Protein AF-A0A286UFS0-F1 (afdb_monomer_lite)

Foldseek 3Di:
DDDDDDDDDPPPPDDDPDDDDDDDDDDDDDDDDPDDPVSVVVVVVVPDDDDDVPDDPVVPDDDDPPPDDDVVVVVVVVVLVCQQPDPPDRDDVVVVQVVDPVSVDPCVVVVVCVVVVHDPQDDPDDVVVPDSPPDDPCNDPVNVVVVVVVVVVVVVVVVVVPDDPPPDDDDDDPDDDDDDDDDDDDDDDDDDDDDDDDDDDDDDDD

Radius of gyration: 34.52 Å; chains: 1; bounding box: 67×67×97 Å

pLDDT: mean 72.81, std 22.14, range [32.5, 97.62]

Organism: NCBI:txid2282107

Secondary structure (DSSP, 8-state):
---------SSS-S-------------------PPPHHHHHHHHHHHSPPPPTT-GGGGPPPPPPGGG--HHHHHHHHHHHHHHH-SSS---HHHHHHH-TGGG-HHHHHHHHHHHT--TT--SS-TTT--TT---GGGSHHHHHHHHHHHHHHHHHHHHHS-------PPP-----------------PPPPPPP----------

InterPro domains:
  IPR012479 SAP30-binding protein [PF07818] (60-155)
  IPR012479 SAP30-binding protein [PTHR13464] (50-178)

Sequence (206 aa):
MDGNKDHNRDLQEAFHFNAVSHASSASRSASPHRPEPEELTMIRNTLIPPSIPGEDDWGIPSPVEDDECDPSITEKLVKFSQLKRSEPNPKHFNDSLMSNRAFRNPHLYAQLVEFVDIDERGSNFPTDVWDPFELEQEWFADSIAGQQKKREETRTANQSSAKRSRIDFAPRSEESTRSMKVEHINGDTGTFESLEVMTVHIHGIP

Structure (mmCIF, N/CA/C/O backbone):
data_AF-A0A286UFS0-F1
#
_entry.id   AF-A0A286UFS0-F1
#
loop_
_atom_site.group_PDB
_atom_site.id
_atom_site.type_symbol
_atom_site.label_atom_id
_atom_site.label_alt_id
_atom_site.label_comp_id
_atom_site.label_asym_id
_atom_site.label_entity_id
_atom_site.label_seq_id
_atom_site.pdbx_PDB_ins_code
_atom_site.Cartn_x
_atom_site.Cartn_y
_atom_site.Cartn_z
_atom_site.occupancy
_atom_site.B_iso_or_equiv
_atom_site.auth_seq_id
_atom_site.auth_comp_id
_atom_site.auth_asym_id
_atom_site.auth_atom_id
_atom_site.pdbx_PDB_model_num
ATOM 1 N N . MET A 1 1 ? 39.090 23.194 18.965 1.00 35.72 1 MET A N 1
ATOM 2 C CA . MET A 1 1 ? 38.141 24.165 18.378 1.00 35.72 1 MET A CA 1
ATOM 3 C C . MET A 1 1 ? 38.046 23.888 16.879 1.00 35.72 1 MET A C 1
ATOM 5 O O . MET A 1 1 ? 38.475 24.696 16.069 1.00 35.72 1 MET A O 1
ATOM 9 N N . ASP A 1 2 ? 37.808 22.648 16.461 1.00 36.72 2 ASP A N 1
ATOM 10 C CA . ASP A 1 2 ? 36.583 21.829 16.587 1.00 36.72 2 ASP A CA 1
ATOM 11 C C . ASP A 1 2 ? 35.646 22.098 15.412 1.00 36.72 2 ASP A C 1
ATOM 13 O O . ASP A 1 2 ? 35.247 23.234 15.174 1.00 36.72 2 ASP A O 1
ATOM 17 N N . GLY A 1 3 ? 35.297 21.037 14.685 1.00 37.25 3 GLY A N 1
ATOM 18 C CA . GLY A 1 3 ? 34.315 21.126 13.605 1.00 37.25 3 GLY A CA 1
ATOM 19 C C . GLY A 1 3 ? 34.181 19.894 12.715 1.00 37.25 3 GLY A C 1
ATOM 20 O O . GLY A 1 3 ? 34.018 20.042 11.512 1.00 37.25 3 GLY A O 1
ATOM 21 N N . ASN A 1 4 ? 34.285 18.713 13.322 1.00 36.72 4 ASN A N 1
ATOM 22 C CA . ASN A 1 4 ? 33.914 17.375 12.854 1.00 36.72 4 ASN A CA 1
ATOM 23 C C . ASN A 1 4 ? 32.897 17.339 11.676 1.00 36.72 4 ASN A C 1
ATOM 25 O O . ASN A 1 4 ? 31.690 17.469 11.876 1.00 36.72 4 ASN A O 1
ATOM 29 N N . LYS A 1 5 ? 33.383 17.124 10.450 1.00 48.06 5 LYS A N 1
ATOM 30 C CA . LYS A 1 5 ? 32.640 16.499 9.346 1.00 48.06 5 LYS A CA 1
ATOM 31 C C . LYS A 1 5 ? 33.310 15.157 9.160 1.00 48.06 5 LYS A C 1
ATOM 33 O O . LYS A 1 5 ? 34.505 15.188 8.932 1.00 48.06 5 LYS A O 1
ATOM 38 N N . ASP A 1 6 ? 32.573 14.067 9.335 1.00 52.62 6 ASP A N 1
ATOM 39 C CA . ASP A 1 6 ? 32.807 12.746 8.728 1.00 52.62 6 ASP A CA 1
ATOM 40 C C . ASP A 1 6 ? 32.029 11.714 9.542 1.00 52.62 6 ASP A C 1
ATOM 42 O O . ASP A 1 6 ? 32.586 11.073 10.417 1.00 52.62 6 ASP A O 1
ATOM 46 N N . HIS A 1 7 ? 30.721 11.589 9.303 1.00 49.44 7 HIS A N 1
ATOM 47 C CA . HIS A 1 7 ? 29.910 10.459 9.782 1.00 49.44 7 HIS A CA 1
ATOM 48 C C . HIS A 1 7 ? 28.737 10.231 8.817 1.00 49.44 7 HIS A C 1
ATOM 50 O O . HIS A 1 7 ? 27.578 10.433 9.170 1.00 49.44 7 HIS A O 1
ATOM 56 N N . ASN A 1 8 ? 29.040 9.888 7.559 1.00 43.03 8 ASN A N 1
ATOM 57 C CA . ASN A 1 8 ? 28.118 9.130 6.701 1.00 43.03 8 ASN A CA 1
ATOM 58 C C . ASN A 1 8 ? 28.821 8.607 5.430 1.00 43.03 8 ASN A C 1
ATOM 60 O O . ASN A 1 8 ? 28.563 9.081 4.325 1.00 43.03 8 ASN A O 1
ATOM 64 N N . ARG A 1 9 ? 29.771 7.673 5.573 1.00 48.06 9 ARG A N 1
ATOM 65 C CA . ARG A 1 9 ? 30.353 6.945 4.424 1.00 48.06 9 ARG A CA 1
ATOM 66 C C . ARG A 1 9 ? 30.262 5.422 4.521 1.00 48.06 9 ARG A C 1
ATOM 68 O O . ARG A 1 9 ? 30.656 4.757 3.572 1.00 48.06 9 ARG A O 1
ATOM 75 N N . ASP A 1 10 ? 29.646 4.885 5.572 1.00 44.47 10 ASP A N 1
ATOM 76 C CA . ASP A 1 10 ? 29.773 3.456 5.898 1.00 44.47 10 ASP A CA 1
ATOM 77 C C . ASP A 1 10 ? 28.518 2.610 5.626 1.00 44.47 10 ASP A C 1
ATOM 79 O O . ASP A 1 10 ? 28.399 1.509 6.148 1.00 44.47 10 ASP A O 1
ATOM 83 N N . LEU A 1 11 ? 27.574 3.066 4.791 1.00 44.16 11 LEU A N 1
ATOM 84 C CA . LEU A 1 11 ? 26.379 2.267 4.449 1.00 44.16 11 LEU A CA 1
ATOM 85 C C . LEU A 1 11 ? 26.121 2.094 2.942 1.00 44.16 11 LEU A C 1
ATOM 87 O O . LEU A 1 11 ? 24.993 1.831 2.537 1.00 44.16 11 LEU A O 1
ATOM 91 N N . GLN A 1 12 ? 27.155 2.181 2.097 1.00 40.59 12 GLN A N 1
ATOM 92 C CA . GLN A 1 12 ? 27.042 1.895 0.653 1.00 40.59 12 GLN A CA 1
ATOM 93 C C . GLN A 1 12 ? 27.934 0.742 0.157 1.00 40.59 12 GLN A C 1
ATOM 95 O O . GLN A 1 12 ? 28.219 0.655 -1.033 1.00 40.59 12 GLN A O 1
ATOM 100 N N . GLU A 1 13 ? 28.342 -0.186 1.027 1.00 39.22 13 GLU A N 1
ATOM 101 C CA . GLU A 1 13 ? 29.196 -1.321 0.621 1.00 39.22 13 GLU A CA 1
ATOM 102 C C . GLU A 1 13 ? 28.485 -2.681 0.489 1.00 39.22 13 GLU A C 1
ATOM 104 O O . GLU A 1 13 ? 29.133 -3.691 0.235 1.00 39.22 13 GLU A O 1
ATOM 109 N N . ALA A 1 14 ? 27.151 -2.746 0.574 1.00 38.50 14 ALA A N 1
ATOM 110 C CA . ALA A 1 14 ? 26.449 -4.037 0.639 1.00 38.50 14 ALA A CA 1
ATOM 111 C C . ALA A 1 14 ? 25.842 -4.581 -0.675 1.00 38.50 14 ALA A C 1
ATOM 113 O O . ALA A 1 14 ? 25.260 -5.659 -0.646 1.00 38.50 14 ALA A O 1
ATOM 114 N N . PHE A 1 15 ? 25.971 -3.919 -1.834 1.00 35.81 15 PHE A N 1
ATOM 115 C CA . PHE A 1 15 ? 25.383 -4.434 -3.091 1.00 35.81 15 PHE A CA 1
ATOM 116 C C . PHE A 1 15 ? 26.260 -4.240 -4.339 1.00 35.81 15 PHE A C 1
ATOM 118 O O . PHE A 1 15 ? 25.781 -3.845 -5.401 1.00 35.81 15 PHE A O 1
ATOM 125 N N . HIS A 1 16 ? 27.549 -4.575 -4.246 1.00 36.84 16 HIS A N 1
ATOM 126 C CA . HIS A 1 16 ? 28.376 -4.795 -5.437 1.00 36.84 16 HIS A CA 1
ATOM 127 C C . HIS A 1 16 ? 28.218 -6.242 -5.933 1.00 36.84 16 HIS A C 1
ATOM 129 O O . HIS A 1 16 ? 28.890 -7.161 -5.467 1.00 36.84 16 HIS A O 1
ATOM 135 N N . PHE A 1 17 ? 27.321 -6.449 -6.903 1.00 37.22 17 PHE A N 1
ATOM 136 C CA . PHE A 1 17 ? 27.250 -7.682 -7.692 1.00 37.22 17 PHE A CA 1
ATOM 137 C C . PHE A 1 17 ? 28.469 -7.739 -8.626 1.00 37.22 17 PHE A C 1
ATOM 139 O O . PHE A 1 17 ? 28.451 -7.212 -9.737 1.00 37.22 17 PHE A O 1
ATOM 146 N N . ASN A 1 18 ? 29.564 -8.326 -8.141 1.00 33.31 18 ASN A N 1
ATOM 147 C CA . ASN A 1 18 ? 30.805 -8.459 -8.894 1.00 33.31 18 ASN A CA 1
ATOM 148 C C . ASN A 1 18 ? 30.744 -9.698 -9.803 1.00 33.31 18 ASN A C 1
ATOM 150 O O . ASN A 1 18 ? 31.040 -10.814 -9.376 1.00 33.31 18 ASN A O 1
ATOM 154 N N . ALA A 1 19 ? 30.355 -9.503 -11.062 1.00 42.31 19 ALA A N 1
ATOM 155 C CA . ALA A 1 19 ? 30.576 -10.477 -12.124 1.00 42.31 19 ALA A CA 1
ATOM 156 C C . ALA A 1 19 ? 31.845 -10.087 -12.891 1.00 42.31 19 ALA A C 1
ATOM 158 O O . ALA A 1 19 ? 31.786 -9.346 -13.869 1.00 42.31 19 ALA A O 1
ATOM 159 N N . VAL A 1 20 ? 32.996 -10.596 -12.449 1.00 34.69 20 VAL A N 1
ATOM 160 C CA . VAL A 1 20 ? 34.237 -10.551 -13.228 1.00 34.69 20 VAL A CA 1
ATOM 161 C C . VAL A 1 20 ? 34.812 -11.959 -13.329 1.00 34.69 20 VAL A C 1
ATOM 163 O O . VAL A 1 20 ? 35.282 -12.550 -12.359 1.00 34.69 20 VAL A O 1
ATOM 166 N N . SER A 1 21 ? 34.765 -12.494 -14.545 1.00 44.66 21 SER A N 1
ATOM 167 C CA . SER A 1 21 ? 35.498 -13.675 -14.983 1.00 44.66 21 SER A CA 1
ATOM 168 C C . SER A 1 21 ? 36.973 -13.322 -15.194 1.00 44.66 21 SER A C 1
ATOM 170 O O . SER A 1 21 ? 37.311 -12.671 -16.181 1.00 44.66 21 SER A O 1
ATOM 172 N N . HIS A 1 22 ? 37.859 -13.799 -14.319 1.00 32.50 22 HIS A N 1
ATOM 173 C CA . HIS A 1 22 ? 39.290 -13.870 -14.612 1.00 32.50 22 HIS A CA 1
ATOM 174 C C . HIS A 1 22 ? 39.816 -15.281 -14.354 1.00 32.50 22 HIS A C 1
ATOM 176 O O . HIS A 1 22 ? 39.932 -15.736 -13.220 1.00 32.50 22 HIS A O 1
ATOM 182 N N . ALA A 1 23 ? 40.157 -15.962 -15.447 1.00 41.38 23 ALA A N 1
ATOM 183 C CA . ALA A 1 23 ? 41.032 -17.116 -15.427 1.00 41.38 23 ALA A CA 1
ATOM 184 C C . ALA A 1 23 ? 42.458 -16.652 -15.087 1.00 41.38 23 ALA A C 1
ATOM 186 O O . ALA A 1 23 ? 43.081 -15.927 -15.863 1.00 41.38 23 ALA A O 1
ATOM 187 N N . SER A 1 24 ? 42.982 -17.067 -13.935 1.00 33.91 24 SER A N 1
ATOM 188 C CA . SER A 1 24 ? 44.419 -17.271 -13.730 1.00 33.91 24 SER A CA 1
ATOM 189 C C . SER A 1 24 ? 44.667 -18.103 -12.482 1.00 33.91 24 SER A C 1
ATOM 191 O O . SER A 1 24 ? 44.236 -17.774 -11.379 1.00 33.91 24 SER A O 1
ATOM 193 N N . SER A 1 25 ? 45.365 -19.208 -12.707 1.00 45.75 25 SER A N 1
ATOM 194 C CA . SER A 1 25 ? 45.793 -20.199 -11.736 1.00 45.75 25 SER A CA 1
ATOM 195 C C . SER A 1 25 ? 46.665 -19.588 -10.639 1.00 45.75 25 SER A C 1
ATOM 197 O O . SER A 1 25 ? 47.763 -19.110 -10.909 1.00 45.75 25 SER A O 1
ATOM 199 N N . ALA A 1 26 ? 46.215 -19.686 -9.390 1.00 37.75 26 ALA A N 1
ATOM 200 C CA . ALA A 1 26 ? 47.080 -19.661 -8.216 1.00 37.75 26 ALA A CA 1
ATOM 201 C C . ALA A 1 26 ? 46.387 -20.406 -7.069 1.00 37.75 26 ALA A C 1
ATOM 203 O O . ALA A 1 26 ? 45.281 -20.066 -6.651 1.00 37.75 26 ALA A O 1
ATOM 204 N N . SER A 1 27 ? 47.044 -21.454 -6.583 1.00 47.47 27 SER A N 1
ATOM 205 C CA . SER A 1 27 ? 46.596 -22.320 -5.497 1.00 47.47 27 SER A CA 1
ATOM 206 C C . SER A 1 27 ? 46.388 -21.541 -4.195 1.00 47.47 27 SER A C 1
ATOM 208 O O . SER A 1 27 ? 47.355 -21.098 -3.571 1.00 47.47 27 SER A O 1
ATOM 210 N N . ARG A 1 28 ? 45.136 -21.434 -3.746 1.00 41.03 28 ARG A N 1
ATOM 211 C CA . ARG A 1 28 ? 44.767 -21.095 -2.366 1.00 41.03 28 ARG A CA 1
ATOM 212 C C . ARG A 1 28 ? 43.630 -22.012 -1.926 1.00 41.03 28 ARG A C 1
ATOM 214 O O . ARG A 1 28 ? 42.581 -22.067 -2.556 1.00 41.03 28 ARG A O 1
ATOM 221 N N . SER A 1 29 ? 43.888 -22.771 -0.871 1.00 49.84 29 SER A N 1
ATOM 222 C CA . SER A 1 29 ? 42.985 -23.735 -0.254 1.00 49.84 29 SER A CA 1
ATOM 223 C C . SER A 1 29 ? 41.768 -23.068 0.405 1.00 49.84 29 SER A C 1
ATOM 225 O O . SER A 1 29 ? 41.940 -22.177 1.232 1.00 49.84 29 SER A O 1
ATOM 227 N N . ALA A 1 30 ? 40.590 -23.603 0.061 1.00 60.88 30 ALA A N 1
ATOM 228 C CA . ALA A 1 30 ? 39.303 -23.626 0.772 1.00 60.88 30 ALA A CA 1
ATOM 229 C C . ALA A 1 30 ? 38.581 -22.295 1.095 1.00 60.88 30 ALA A C 1
ATOM 231 O O . ALA A 1 30 ? 38.809 -21.677 2.131 1.00 60.88 30 ALA A O 1
ATOM 232 N N . SER A 1 31 ? 37.602 -21.944 0.246 1.00 53.12 31 SER A N 1
ATOM 233 C CA . SER A 1 31 ? 36.360 -21.223 0.597 1.00 53.12 31 SER A CA 1
ATOM 234 C C . SER A 1 31 ? 35.286 -21.469 -0.486 1.00 53.12 31 SER A C 1
ATOM 236 O O . SER A 1 31 ? 35.643 -21.839 -1.605 1.00 53.12 31 SER A O 1
ATOM 238 N N . PRO A 1 32 ? 34.002 -21.223 -0.179 1.00 53.38 32 PRO A N 1
ATOM 239 C CA . PRO A 1 32 ? 32.957 -22.212 0.082 1.00 53.38 32 PRO A CA 1
ATOM 240 C C . PRO A 1 32 ? 32.480 -22.935 -1.192 1.00 53.38 32 PRO A C 1
ATOM 242 O O . PRO A 1 32 ? 32.483 -22.369 -2.281 1.00 53.38 32 PRO A O 1
ATOM 245 N N . HIS A 1 33 ? 32.059 -24.193 -1.046 1.00 63.16 33 HIS A N 1
ATOM 246 C CA . HIS A 1 33 ? 31.567 -25.053 -2.126 1.00 63.16 33 HIS A CA 1
ATOM 247 C C . HIS A 1 33 ? 30.513 -24.316 -2.966 1.00 63.16 33 HIS A C 1
ATOM 249 O O . HIS A 1 33 ? 29.383 -24.107 -2.527 1.00 63.16 33 HIS A O 1
ATOM 255 N N . ARG A 1 34 ? 30.888 -23.883 -4.174 1.00 75.31 34 ARG A N 1
ATOM 256 C CA . ARG A 1 34 ? 29.898 -23.525 -5.186 1.00 75.31 34 ARG A CA 1
ATOM 257 C C . ARG A 1 34 ? 29.156 -24.827 -5.487 1.00 75.31 34 ARG A C 1
ATOM 259 O O . ARG A 1 34 ? 29.846 -25.792 -5.815 1.00 75.31 34 ARG A O 1
ATOM 266 N N . PRO A 1 35 ? 27.829 -24.884 -5.317 1.00 75.00 35 PRO A N 1
ATOM 267 C CA . PRO A 1 35 ? 27.099 -26.113 -5.561 1.00 75.00 35 PRO A CA 1
ATOM 268 C C . PRO A 1 35 ? 27.279 -26.507 -7.022 1.00 75.00 35 PRO A C 1
ATOM 270 O O . PRO A 1 35 ? 27.183 -25.660 -7.923 1.00 75.00 35 PRO A O 1
ATOM 273 N N . GLU A 1 36 ? 27.595 -27.778 -7.238 1.00 86.25 36 GLU A N 1
ATOM 274 C CA . GLU A 1 36 ? 27.757 -28.319 -8.581 1.00 86.25 36 GLU A CA 1
ATOM 275 C C . GLU A 1 36 ? 26.419 -28.225 -9.339 1.00 86.25 36 GLU A C 1
ATOM 277 O O . GLU A 1 36 ? 25.351 -28.177 -8.719 1.00 86.25 36 GLU A O 1
ATOM 282 N N . PRO A 1 37 ? 26.421 -28.182 -10.683 1.00 87.75 37 PRO A N 1
ATOM 283 C CA . PRO A 1 37 ? 25.189 -28.074 -11.464 1.00 87.75 37 PRO A CA 1
ATOM 284 C C . PRO A 1 37 ? 24.137 -29.130 -11.092 1.00 87.75 37 PRO A C 1
ATOM 286 O O . PRO A 1 37 ? 22.949 -28.818 -11.049 1.00 87.75 37 PRO A O 1
ATOM 289 N N . GLU A 1 38 ? 24.574 -30.347 -10.761 1.00 89.62 38 GLU A N 1
ATOM 290 C CA . GLU A 1 38 ? 23.709 -31.44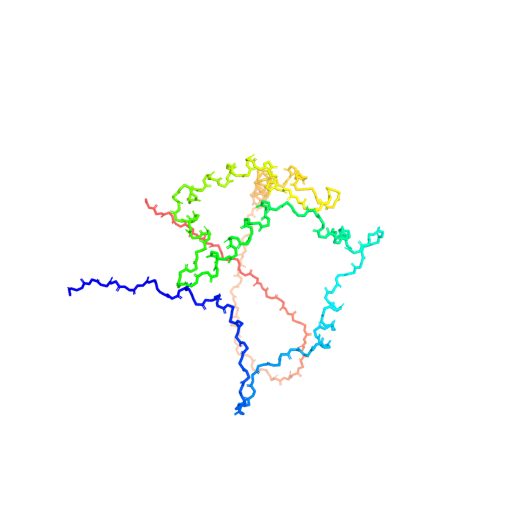1 -10.309 1.00 89.62 38 GLU A CA 1
ATOM 291 C C . GLU A 1 38 ? 23.065 -31.145 -8.946 1.00 89.62 38 GLU A C 1
ATOM 293 O O . GLU A 1 38 ? 21.852 -31.301 -8.786 1.00 89.62 38 GLU A O 1
ATOM 298 N N . GLU A 1 39 ? 23.830 -30.621 -7.986 1.00 91.12 39 GLU A N 1
ATOM 299 C CA . GLU A 1 39 ? 23.307 -30.198 -6.682 1.00 91.12 39 GLU A CA 1
ATOM 300 C C . GLU A 1 39 ? 22.304 -29.056 -6.838 1.00 91.12 39 GLU A C 1
ATOM 302 O O . GLU A 1 39 ? 21.248 -29.069 -6.213 1.00 91.12 39 GLU A O 1
ATOM 307 N N . LEU A 1 40 ? 22.574 -28.098 -7.730 1.00 90.19 40 LEU A N 1
ATOM 308 C CA . LEU A 1 40 ? 21.632 -27.025 -8.048 1.00 90.19 40 LEU A CA 1
ATOM 309 C C . LEU A 1 40 ? 20.333 -27.558 -8.657 1.00 90.19 40 LEU A C 1
ATOM 311 O O . LEU A 1 40 ? 19.259 -27.059 -8.320 1.00 90.19 40 LEU A O 1
ATOM 315 N N . THR A 1 41 ? 20.405 -28.559 -9.540 1.00 90.44 41 THR A N 1
ATOM 316 C CA . THR A 1 41 ? 19.197 -29.197 -10.085 1.00 90.44 41 THR A CA 1
ATOM 317 C C . THR A 1 41 ? 18.432 -29.966 -9.019 1.00 90.44 41 THR A C 1
ATOM 319 O O . THR A 1 41 ? 17.211 -29.854 -8.959 1.00 90.44 41 THR A O 1
ATOM 322 N N . MET A 1 42 ? 19.131 -30.673 -8.129 1.00 91.19 42 MET A N 1
ATOM 323 C CA . MET A 1 42 ? 18.511 -31.385 -7.018 1.00 91.19 42 MET A CA 1
ATOM 324 C C . MET A 1 42 ? 17.818 -30.411 -6.061 1.00 91.19 42 MET A C 1
ATOM 326 O O . MET A 1 42 ? 16.644 -30.598 -5.761 1.00 91.19 42 MET A O 1
ATOM 330 N N . ILE A 1 43 ? 18.499 -29.332 -5.663 1.00 92.62 43 ILE A N 1
ATOM 331 C CA . ILE A 1 43 ? 17.942 -28.275 -4.810 1.00 92.62 43 ILE A CA 1
ATOM 332 C C . ILE A 1 43 ? 16.698 -27.670 -5.461 1.00 92.62 43 ILE A C 1
ATOM 334 O O . ILE A 1 43 ? 15.656 -27.579 -4.814 1.00 92.62 43 ILE A O 1
ATOM 338 N N . ARG A 1 44 ? 16.767 -27.305 -6.748 1.00 89.88 44 ARG A N 1
ATOM 339 C CA . ARG A 1 44 ? 15.604 -26.783 -7.479 1.00 89.88 44 ARG A CA 1
ATOM 340 C C . ARG A 1 44 ? 14.449 -27.774 -7.439 1.00 89.88 44 ARG A C 1
ATOM 342 O O . ARG A 1 44 ? 13.377 -27.400 -6.994 1.00 89.88 44 ARG A O 1
ATOM 349 N N . ASN A 1 45 ? 14.688 -29.035 -7.786 1.00 89.25 45 ASN A N 1
ATOM 350 C CA . ASN A 1 45 ? 13.646 -30.060 -7.800 1.00 89.25 45 ASN A CA 1
ATOM 351 C C . ASN A 1 45 ? 13.011 -30.291 -6.420 1.00 89.25 45 ASN A C 1
ATOM 353 O O . ASN A 1 45 ? 11.814 -30.539 -6.343 1.00 89.25 45 ASN A O 1
ATOM 357 N N . THR A 1 46 ? 13.781 -30.184 -5.331 1.00 90.94 46 THR A N 1
ATOM 358 C CA . THR A 1 46 ? 13.251 -30.332 -3.963 1.00 90.94 46 THR A CA 1
ATOM 359 C C . THR A 1 46 ? 12.454 -29.130 -3.465 1.00 90.94 46 THR A C 1
ATOM 361 O O . THR A 1 46 ? 11.615 -29.288 -2.585 1.00 90.94 46 THR A O 1
ATOM 364 N N . LEU A 1 47 ? 12.738 -27.934 -3.986 1.00 92.50 47 LEU A N 1
ATOM 365 C CA . LEU A 1 47 ? 12.093 -26.686 -3.566 1.00 92.50 47 LEU A CA 1
ATOM 366 C C . LEU A 1 47 ? 10.899 -26.308 -4.449 1.00 92.50 47 LEU A C 1
ATOM 368 O O . LEU A 1 47 ? 10.208 -25.337 -4.142 1.00 92.50 47 LEU A O 1
ATOM 372 N N . ILE A 1 48 ? 10.661 -27.044 -5.538 1.00 88.88 48 ILE A N 1
ATOM 373 C CA . ILE A 1 48 ? 9.484 -26.851 -6.379 1.00 88.88 48 ILE A CA 1
ATOM 374 C C . ILE A 1 48 ? 8.234 -27.205 -5.553 1.00 88.88 48 ILE A C 1
ATOM 376 O O . ILE A 1 48 ? 8.154 -28.314 -5.013 1.00 88.88 48 ILE A O 1
ATOM 380 N N . PRO A 1 49 ? 7.262 -26.284 -5.423 1.00 87.06 49 PRO A N 1
ATOM 381 C CA . PRO A 1 49 ? 6.006 -26.579 -4.745 1.00 87.06 49 PRO A CA 1
ATOM 382 C C . PRO A 1 49 ? 5.254 -27.712 -5.467 1.00 87.06 49 PRO A C 1
ATOM 384 O O . PRO A 1 49 ? 5.442 -27.905 -6.667 1.00 87.06 49 PRO A O 1
ATOM 387 N N . PRO A 1 50 ? 4.385 -28.475 -4.783 1.00 85.44 50 PRO A N 1
ATOM 388 C CA . PRO A 1 50 ? 3.544 -29.462 -5.456 1.00 85.44 50 PRO A CA 1
ATOM 389 C C . PRO A 1 50 ? 2.695 -28.793 -6.547 1.00 85.44 50 PRO A C 1
ATOM 391 O O . PRO A 1 50 ? 2.339 -27.617 -6.436 1.00 85.44 50 PRO A O 1
ATOM 394 N N . SER A 1 51 ? 2.378 -29.532 -7.610 1.00 85.69 51 SER A N 1
ATOM 395 C CA . SER A 1 51 ? 1.489 -29.037 -8.661 1.00 85.69 51 SER A CA 1
ATOM 396 C C . SER A 1 51 ? 0.065 -28.856 -8.128 1.00 85.69 51 SER A C 1
ATOM 398 O O . SER A 1 51 ? -0.383 -29.582 -7.234 1.00 85.69 51 SER A O 1
ATOM 400 N N . ILE A 1 52 ? -0.652 -27.880 -8.678 1.00 84.38 52 ILE A N 1
ATOM 401 C CA . ILE A 1 52 ? -2.032 -27.576 -8.298 1.00 84.38 52 ILE A CA 1
ATOM 402 C C . ILE A 1 52 ? -2.966 -28.471 -9.136 1.00 84.38 52 ILE A C 1
ATOM 404 O O . ILE A 1 52 ? -2.822 -28.521 -10.359 1.00 84.38 52 ILE A O 1
ATOM 408 N N . PRO A 1 53 ? -3.905 -29.230 -8.534 1.00 87.56 53 PRO A N 1
ATOM 409 C CA . PRO A 1 53 ? -4.812 -30.085 -9.296 1.00 87.56 53 PRO A CA 1
ATOM 410 C C . PRO A 1 53 ? -5.643 -29.285 -10.306 1.00 87.56 53 PRO A C 1
ATOM 412 O O . PRO A 1 53 ? -6.417 -28.417 -9.919 1.00 87.56 53 PRO A O 1
ATOM 415 N N . GLY A 1 54 ? -5.524 -29.621 -11.592 1.00 85.69 54 GLY A N 1
ATOM 416 C CA . GLY A 1 54 ? -6.272 -28.965 -12.669 1.00 85.69 54 GLY A CA 1
ATOM 417 C C . GLY A 1 54 ? -5.617 -27.707 -13.249 1.00 85.69 54 GLY A C 1
ATOM 418 O O . GLY A 1 54 ? -6.171 -27.153 -14.194 1.00 85.69 54 GLY A O 1
ATOM 419 N N . GLU A 1 55 ? -4.451 -27.293 -12.744 1.00 84.19 55 GLU A N 1
ATOM 420 C CA . GLU A 1 55 ? -3.668 -26.176 -13.283 1.00 84.19 55 GLU A CA 1
ATOM 421 C C . GLU A 1 55 ? -2.279 -26.654 -13.724 1.00 84.19 55 GLU A C 1
ATOM 423 O O . GLU A 1 55 ? -1.491 -27.174 -12.927 1.00 84.19 55 GLU A O 1
ATOM 428 N N . ASP A 1 56 ? -1.969 -26.458 -15.005 1.00 84.00 56 ASP A N 1
ATOM 429 C CA . ASP A 1 56 ? -0.625 -26.674 -15.539 1.00 84.00 56 ASP A CA 1
ATOM 430 C C . ASP A 1 56 ? 0.301 -25.523 -15.102 1.00 84.00 56 ASP A C 1
ATOM 432 O O . ASP A 1 56 ? -0.126 -24.371 -15.039 1.00 84.00 56 ASP A O 1
ATOM 436 N N . ASP A 1 57 ? 1.563 -25.834 -14.779 1.00 84.12 57 ASP A N 1
ATOM 437 C CA . ASP A 1 57 ? 2.616 -24.862 -14.413 1.00 84.12 57 ASP A CA 1
ATOM 438 C C . ASP A 1 57 ? 2.190 -23.808 -13.365 1.00 84.12 57 ASP A C 1
ATOM 440 O O . ASP A 1 57 ? 2.488 -22.624 -13.488 1.00 84.12 57 ASP A O 1
ATOM 444 N N . TRP A 1 58 ? 1.449 -24.221 -12.329 1.00 88.19 58 TRP A N 1
ATOM 445 C CA . TRP A 1 58 ? 0.913 -23.325 -11.283 1.00 88.19 58 TRP A CA 1
ATOM 446 C C . TRP A 1 58 ? 0.058 -22.168 -11.828 1.00 88.19 58 TRP A C 1
ATOM 448 O O . TRP A 1 58 ? 0.036 -21.081 -11.248 1.00 88.19 58 TRP A O 1
ATOM 458 N N . GLY A 1 59 ? -0.601 -22.378 -12.973 1.00 82.69 59 GLY A N 1
ATOM 459 C CA . GLY A 1 59 ? -1.395 -21.351 -13.644 1.00 82.69 59 GLY A CA 1
ATOM 460 C C . GLY A 1 59 ? -0.549 -20.231 -14.258 1.00 82.69 59 GLY A C 1
ATOM 461 O O . GLY A 1 59 ? -1.100 -19.210 -14.678 1.00 82.69 59 GLY A O 1
ATOM 462 N N . ILE A 1 60 ? 0.778 -20.393 -14.319 1.00 86.06 60 ILE A N 1
ATOM 463 C CA . ILE A 1 60 ? 1.668 -19.454 -14.994 1.00 86.06 60 ILE A CA 1
ATOM 464 C C . ILE A 1 60 ? 1.432 -19.614 -16.502 1.00 86.06 60 ILE A C 1
ATOM 466 O O . ILE A 1 60 ? 1.589 -20.710 -17.045 1.00 86.06 60 ILE A O 1
ATOM 470 N N . PRO A 1 61 ? 1.027 -18.546 -17.210 1.00 83.06 61 PRO A N 1
ATOM 471 C CA . PRO A 1 61 ? 0.835 -18.627 -18.647 1.00 83.06 61 PRO A CA 1
ATOM 472 C C . PRO A 1 61 ? 2.161 -18.974 -19.324 1.00 83.06 61 PRO A C 1
ATOM 474 O O . PRO A 1 61 ? 3.219 -18.467 -18.938 1.00 83.06 61 PRO A O 1
ATOM 477 N N . SER A 1 62 ? 2.099 -19.820 -20.355 1.00 81.75 62 SER A N 1
ATOM 478 C CA . SER A 1 62 ? 3.278 -20.138 -21.158 1.00 81.75 62 SER A CA 1
ATOM 479 C C . SER A 1 62 ? 3.932 -18.850 -21.672 1.00 81.75 62 SER A C 1
ATOM 481 O O . SER A 1 62 ? 3.214 -17.883 -21.954 1.00 81.75 62 SER A O 1
ATOM 483 N N . PRO A 1 63 ? 5.273 -18.815 -21.793 1.00 81.75 63 PRO A N 1
ATOM 484 C CA . PRO A 1 63 ? 5.971 -17.655 -22.322 1.00 81.75 63 PRO A CA 1
ATOM 485 C C . PRO A 1 63 ? 5.330 -17.212 -23.635 1.00 81.75 63 PRO A C 1
ATOM 487 O O . PRO A 1 63 ? 5.140 -18.019 -24.542 1.00 81.75 63 PRO A O 1
ATOM 490 N N . VAL A 1 64 ? 4.952 -15.940 -23.704 1.00 76.25 64 VAL A N 1
ATOM 491 C CA . VAL A 1 64 ? 4.469 -15.346 -24.948 1.00 76.25 64 VAL A CA 1
ATOM 492 C C . VAL A 1 64 ? 5.661 -15.291 -25.900 1.00 76.25 64 VAL A C 1
ATOM 494 O O . VAL A 1 64 ? 6.739 -14.861 -25.488 1.00 76.25 64 VAL A O 1
ATOM 497 N N . GLU A 1 65 ? 5.483 -15.752 -27.139 1.00 76.19 65 GLU A N 1
ATOM 498 C CA . GLU A 1 65 ? 6.511 -15.649 -28.181 1.00 76.19 65 GLU A CA 1
ATOM 499 C C . GLU A 1 65 ? 6.977 -14.183 -28.307 1.00 76.19 65 GLU A C 1
ATOM 501 O O . GLU A 1 65 ? 6.167 -13.259 -28.198 1.00 76.19 65 GLU A O 1
ATOM 506 N N . ASP A 1 66 ? 8.277 -13.958 -28.532 1.00 65.25 66 ASP A N 1
ATOM 507 C CA . ASP A 1 66 ? 8.941 -12.636 -28.504 1.00 65.25 66 ASP A CA 1
ATOM 508 C C . ASP A 1 66 ? 8.423 -11.617 -29.556 1.00 65.25 66 ASP A C 1
ATOM 510 O O . ASP A 1 66 ? 8.924 -10.493 -29.647 1.00 65.25 66 ASP A O 1
ATOM 514 N N . ASP A 1 67 ? 7.422 -11.984 -30.357 1.00 62.31 67 ASP A N 1
ATOM 515 C CA . ASP A 1 67 ? 7.031 -11.304 -31.593 1.00 62.31 67 ASP A CA 1
ATOM 516 C C . ASP A 1 67 ? 6.278 -9.966 -31.402 1.00 62.31 67 ASP A C 1
ATOM 518 O O . ASP A 1 67 ? 6.125 -9.221 -32.370 1.00 62.31 67 ASP A O 1
ATOM 522 N N . GLU A 1 68 ? 5.856 -9.587 -30.187 1.00 66.38 68 GLU A N 1
ATOM 523 C CA . GLU A 1 68 ? 5.059 -8.359 -29.959 1.00 66.38 68 GLU A CA 1
ATOM 524 C C . GLU A 1 68 ? 5.423 -7.568 -28.684 1.00 66.38 68 GLU A C 1
ATOM 526 O O . GLU A 1 68 ? 4.566 -6.994 -28.009 1.00 66.38 68 GLU A O 1
ATOM 531 N N . CYS A 1 69 ? 6.707 -7.465 -28.326 1.00 75.12 69 CYS A N 1
ATOM 532 C CA . CYS A 1 69 ? 7.094 -6.449 -27.339 1.00 75.12 69 CYS A CA 1
ATOM 533 C C . CYS A 1 69 ? 7.037 -5.049 -27.982 1.00 75.12 69 CYS A C 1
ATOM 535 O O . CYS A 1 69 ? 7.721 -4.799 -28.974 1.00 75.12 69 CYS A O 1
ATOM 537 N N . ASP A 1 70 ? 6.244 -4.123 -27.422 1.00 87.69 70 ASP A N 1
ATOM 538 C CA . ASP A 1 70 ? 6.183 -2.733 -27.899 1.00 87.69 70 ASP A CA 1
ATOM 539 C C . ASP A 1 70 ? 7.602 -2.129 -27.937 1.00 87.69 70 ASP A C 1
ATOM 541 O O . ASP A 1 70 ? 8.233 -1.982 -26.877 1.00 87.69 70 ASP A O 1
ATOM 545 N N . PRO A 1 71 ? 8.106 -1.721 -29.121 1.00 89.69 71 PRO A N 1
ATOM 546 C CA . PRO A 1 71 ? 9.466 -1.213 -29.264 1.00 89.69 71 PRO A CA 1
ATOM 547 C C . PRO A 1 71 ? 9.728 0.003 -28.368 1.00 89.69 71 PRO A C 1
ATOM 549 O O . PRO A 1 71 ? 10.844 0.178 -27.876 1.00 89.69 71 PRO A O 1
ATOM 552 N N . SER A 1 72 ? 8.702 0.812 -28.066 1.00 92.06 72 SER A N 1
ATOM 553 C CA . SER A 1 72 ? 8.830 1.948 -27.149 1.00 92.06 72 SER A CA 1
ATOM 554 C C . SER A 1 72 ? 9.192 1.511 -25.728 1.00 92.06 72 SER A C 1
ATOM 556 O O . SER A 1 72 ? 9.953 2.193 -25.033 1.00 92.06 72 SER A O 1
ATOM 558 N N . ILE A 1 73 ? 8.640 0.390 -25.263 1.00 91.19 73 ILE A N 1
ATOM 559 C CA . ILE A 1 73 ? 8.917 -0.154 -23.932 1.00 91.19 73 ILE A CA 1
ATOM 560 C C . ILE A 1 73 ? 10.307 -0.785 -23.904 1.00 91.19 73 ILE A C 1
ATOM 562 O O . ILE A 1 73 ? 11.072 -0.515 -22.974 1.00 91.19 73 ILE A O 1
ATOM 566 N N . THR A 1 74 ? 10.677 -1.538 -24.941 1.00 90.88 74 THR A N 1
ATOM 567 C CA . THR A 1 74 ? 12.015 -2.129 -25.065 1.00 90.88 74 THR A CA 1
ATOM 568 C C . THR A 1 74 ? 13.103 -1.055 -25.044 1.00 90.88 74 THR A C 1
ATOM 570 O O . THR A 1 74 ? 14.050 -1.149 -24.262 1.00 90.88 74 THR A O 1
ATOM 573 N N . GLU A 1 75 ? 12.948 0.020 -25.823 1.00 93.88 75 GLU A N 1
ATOM 574 C CA . GLU A 1 75 ? 13.887 1.149 -25.836 1.00 93.88 75 GLU A CA 1
ATOM 575 C C . GLU A 1 75 ? 14.017 1.815 -24.462 1.00 93.88 75 GLU A C 1
ATOM 577 O O . GLU A 1 75 ? 15.129 2.119 -24.011 1.00 93.88 75 GLU A O 1
ATOM 582 N N . LYS A 1 76 ? 12.892 2.017 -23.759 1.00 93.19 76 LYS A N 1
ATOM 583 C CA . LYS A 1 76 ? 12.901 2.545 -22.389 1.00 93.19 76 LYS A CA 1
ATOM 584 C C . LYS A 1 76 ? 13.703 1.622 -21.479 1.00 93.19 76 LYS A C 1
ATOM 586 O O . LYS A 1 76 ? 14.610 2.105 -20.806 1.00 93.19 76 LYS A O 1
ATOM 591 N N . LEU A 1 77 ? 13.426 0.320 -21.477 1.00 92.81 77 LEU A N 1
ATOM 592 C CA . LEU A 1 77 ? 14.134 -0.650 -20.636 1.00 92.81 77 LEU A CA 1
ATOM 593 C C . LEU A 1 77 ? 15.637 -0.676 -20.922 1.00 92.81 77 LEU A C 1
ATOM 595 O O . LEU A 1 77 ? 16.438 -0.629 -19.985 1.00 92.81 77 LEU A O 1
ATOM 599 N N . VAL A 1 78 ? 16.031 -0.665 -22.197 1.00 92.94 78 VAL A N 1
ATOM 600 C CA . VAL A 1 78 ? 17.441 -0.591 -22.599 1.00 92.94 78 VAL A CA 1
ATOM 601 C C . VAL A 1 78 ? 18.086 0.670 -22.028 1.00 92.94 78 VAL A C 1
ATOM 603 O O . VAL A 1 78 ? 19.115 0.575 -21.353 1.00 92.94 78 VAL A O 1
ATOM 606 N N . LYS A 1 79 ? 17.449 1.833 -22.198 1.00 91.75 79 LYS A N 1
ATOM 607 C CA . LYS A 1 79 ? 17.926 3.115 -21.663 1.00 91.75 79 LYS A CA 1
ATOM 608 C C . LYS A 1 79 ? 18.039 3.105 -20.136 1.00 91.75 79 LYS A C 1
ATOM 610 O O . LYS A 1 79 ? 19.051 3.551 -19.594 1.00 91.75 79 LYS A O 1
ATOM 615 N N . PHE A 1 80 ? 17.028 2.593 -19.433 1.00 90.56 80 PHE A N 1
ATOM 616 C CA . PHE A 1 80 ? 17.047 2.444 -17.975 1.00 90.56 80 PHE A CA 1
ATOM 617 C C . PHE A 1 80 ? 18.195 1.531 -17.524 1.00 90.56 80 PHE A C 1
ATOM 619 O O . PHE A 1 80 ? 18.895 1.859 -16.564 1.00 90.56 80 PHE A O 1
ATOM 626 N N . SER A 1 81 ? 18.441 0.424 -18.232 1.00 91.19 81 SER A N 1
ATOM 627 C CA . SER A 1 81 ? 19.529 -0.500 -17.897 1.00 91.19 81 SER A CA 1
ATOM 628 C C . SER A 1 81 ? 20.912 0.132 -18.090 1.00 91.19 81 SER A C 1
ATOM 630 O O . SER A 1 81 ? 21.777 -0.022 -17.226 1.00 91.19 81 SER A O 1
ATOM 632 N N . GLN A 1 82 ? 21.103 0.897 -19.171 1.00 91.75 82 GLN A N 1
ATOM 633 C CA . GLN A 1 82 ? 22.342 1.623 -19.449 1.00 91.75 82 GLN A CA 1
ATOM 634 C C . GLN A 1 82 ? 22.624 2.657 -18.361 1.00 91.75 82 GLN A C 1
ATOM 636 O O . GLN A 1 82 ? 23.728 2.708 -17.832 1.00 91.75 82 GLN A O 1
ATOM 641 N N . LEU A 1 83 ? 21.611 3.435 -17.976 1.00 90.12 83 LEU A N 1
ATOM 642 C CA . LEU A 1 83 ? 21.734 4.470 -16.952 1.00 90.12 83 LEU A CA 1
ATOM 643 C C . LEU A 1 83 ? 22.022 3.899 -15.550 1.00 90.12 83 LEU A C 1
ATOM 645 O O . LEU A 1 83 ? 22.714 4.526 -14.750 1.00 90.12 83 LEU A O 1
ATOM 649 N N . LYS A 1 84 ? 21.524 2.692 -15.256 1.00 89.56 84 LYS A N 1
ATOM 650 C CA . LYS A 1 84 ? 21.822 1.988 -14.001 1.00 89.56 84 LYS A CA 1
ATOM 651 C C . LYS A 1 84 ? 23.259 1.455 -13.952 1.00 89.56 84 LYS A C 1
ATOM 653 O O . LYS A 1 84 ? 23.817 1.337 -12.869 1.00 89.56 84 LYS A O 1
ATOM 658 N N . ARG A 1 85 ? 23.842 1.110 -15.105 1.00 90.12 85 ARG A N 1
ATOM 659 C CA . ARG A 1 85 ? 25.186 0.511 -15.233 1.00 90.12 85 ARG A CA 1
ATOM 660 C C . ARG A 1 85 ? 26.258 1.504 -15.695 1.00 90.12 85 ARG A C 1
ATOM 662 O O . ARG A 1 85 ? 27.393 1.099 -15.924 1.00 90.12 85 ARG A O 1
ATOM 669 N N . SER A 1 86 ? 25.910 2.776 -15.887 1.00 87.31 86 SER A N 1
ATOM 670 C CA . SER A 1 86 ? 26.848 3.781 -16.379 1.00 87.31 86 SER A CA 1
ATOM 671 C C . SER A 1 86 ? 27.852 4.164 -15.294 1.00 87.31 86 SER A C 1
ATOM 673 O O . SER A 1 86 ? 27.517 4.869 -14.345 1.00 87.31 86 SER A O 1
ATOM 675 N N . GLU A 1 87 ? 29.094 3.734 -15.459 1.00 85.56 87 GLU A N 1
ATOM 676 C CA . GLU A 1 87 ? 30.244 4.213 -14.689 1.00 85.56 87 GLU A CA 1
ATOM 677 C C . GLU A 1 87 ? 30.655 5.625 -15.160 1.00 85.56 87 GLU A C 1
ATOM 679 O O . GLU A 1 87 ? 30.523 5.924 -16.353 1.00 85.56 87 GLU A O 1
ATOM 684 N N . PRO A 1 88 ? 31.152 6.523 -14.280 1.00 83.12 88 PRO A N 1
ATOM 685 C CA . PRO A 1 88 ? 31.517 6.324 -12.867 1.00 83.12 88 PRO A CA 1
ATOM 686 C C . PRO A 1 88 ? 30.399 6.645 -11.856 1.00 83.12 88 PRO A C 1
ATOM 688 O O . PRO A 1 88 ? 30.633 6.630 -10.651 1.00 83.12 88 PRO A O 1
ATOM 691 N N . ASN A 1 89 ? 29.208 7.036 -12.320 1.00 81.88 89 ASN A N 1
ATOM 692 C CA . ASN A 1 89 ? 28.104 7.443 -11.450 1.00 81.88 89 ASN A CA 1
ATOM 693 C C . ASN A 1 89 ? 26.814 6.717 -11.864 1.00 81.88 89 ASN A C 1
ATOM 695 O O . ASN A 1 89 ? 26.050 7.250 -12.680 1.00 81.88 89 ASN A O 1
ATOM 699 N N . PRO A 1 90 ? 26.581 5.499 -11.347 1.00 86.75 90 PRO A N 1
ATOM 700 C CA . PRO A 1 90 ? 25.376 4.741 -11.645 1.00 86.75 90 PRO A CA 1
ATOM 701 C C . PRO A 1 90 ? 24.164 5.484 -11.086 1.00 86.75 90 PRO A C 1
ATOM 703 O O . PRO A 1 90 ? 24.050 5.723 -9.884 1.00 86.75 90 PRO A O 1
ATOM 706 N N . LYS A 1 91 ? 23.227 5.870 -11.955 1.00 86.38 91 LYS A N 1
ATOM 707 C CA . LYS A 1 91 ? 22.061 6.639 -11.520 1.00 86.38 91 LYS A CA 1
ATOM 708 C C . LYS A 1 91 ? 20.947 5.695 -11.083 1.00 86.38 91 LYS A C 1
ATOM 710 O O . LYS A 1 91 ? 20.282 5.069 -11.910 1.00 86.38 91 LYS A O 1
ATOM 715 N N . HIS A 1 92 ? 20.706 5.639 -9.776 1.00 87.62 92 HIS A N 1
ATOM 716 C CA . HIS A 1 92 ? 19.585 4.902 -9.208 1.00 87.62 92 HIS A CA 1
ATOM 717 C C . HIS A 1 92 ? 18.339 5.797 -9.131 1.00 87.62 92 HIS A C 1
ATOM 719 O O . HIS A 1 92 ? 18.345 6.863 -8.515 1.00 87.62 92 HIS A O 1
ATOM 725 N N . PHE A 1 93 ? 17.237 5.386 -9.763 1.00 87.69 93 PHE A N 1
ATOM 726 C CA . PHE A 1 93 ? 16.007 6.189 -9.774 1.00 87.69 93 PHE A CA 1
ATOM 727 C C . PHE A 1 93 ? 15.417 6.376 -8.378 1.00 87.69 93 PHE A C 1
ATOM 729 O O . PHE A 1 93 ? 14.915 7.461 -8.088 1.00 87.69 93 PHE A O 1
ATOM 736 N N . ASN A 1 94 ? 15.552 5.377 -7.498 1.00 89.31 94 ASN A N 1
ATOM 737 C CA . ASN A 1 94 ? 15.083 5.509 -6.120 1.00 89.31 94 ASN A CA 1
ATOM 738 C C . ASN A 1 94 ? 15.818 6.637 -5.382 1.00 89.31 94 ASN A C 1
ATOM 740 O O . ASN A 1 94 ? 15.189 7.318 -4.586 1.00 89.31 94 ASN A O 1
ATOM 744 N N . ASP A 1 95 ? 17.084 6.927 -5.697 1.00 90.25 95 ASP A N 1
ATOM 745 C CA . ASP A 1 95 ? 17.808 8.033 -5.054 1.00 90.25 95 ASP A CA 1
ATOM 746 C C . ASP A 1 95 ? 17.216 9.379 -5.471 1.00 90.25 95 ASP A C 1
ATOM 748 O O . ASP A 1 95 ? 16.952 10.254 -4.645 1.00 90.25 95 ASP A O 1
ATOM 752 N N . SER A 1 96 ? 16.921 9.521 -6.766 1.00 88.50 96 SER A N 1
ATOM 753 C CA . SER A 1 96 ? 16.230 10.699 -7.287 1.00 88.50 96 SER A CA 1
ATOM 754 C C . SER A 1 96 ? 14.828 10.832 -6.688 1.00 88.50 96 SER A C 1
ATOM 756 O O . SER A 1 96 ? 14.410 11.946 -6.373 1.00 88.50 96 SER A O 1
ATOM 758 N N . LEU A 1 97 ? 14.116 9.719 -6.508 1.00 89.38 97 LEU A N 1
ATOM 759 C CA . LEU A 1 97 ? 12.774 9.686 -5.936 1.00 89.38 97 LEU A CA 1
ATOM 760 C C . LEU A 1 97 ? 12.790 10.106 -4.458 1.00 89.38 97 LEU A C 1
ATOM 762 O O . LEU A 1 97 ? 12.052 11.005 -4.067 1.00 89.38 97 LEU A O 1
ATOM 766 N N . MET A 1 98 ? 13.707 9.548 -3.666 1.00 89.81 98 MET A N 1
ATOM 767 C CA . MET A 1 98 ? 13.865 9.843 -2.238 1.00 89.81 98 MET A CA 1
ATOM 768 C C . MET A 1 98 ? 14.415 11.252 -1.969 1.00 89.81 98 MET A C 1
ATOM 770 O O . MET A 1 98 ? 14.125 11.845 -0.925 1.00 89.81 98 MET A O 1
ATOM 774 N N . SER A 1 99 ? 15.167 11.831 -2.915 1.00 90.25 99 SER A N 1
ATOM 775 C CA . SER A 1 99 ? 15.619 13.228 -2.828 1.00 90.25 99 SER A CA 1
ATOM 776 C C . SER A 1 99 ? 14.448 14.222 -2.858 1.00 90.25 99 SER A C 1
ATOM 778 O O . SER A 1 99 ? 14.509 15.289 -2.234 1.00 90.25 99 SER A O 1
ATOM 780 N N . ASN A 1 100 ? 13.342 13.856 -3.516 1.00 92.81 100 ASN A N 1
ATOM 781 C CA . ASN A 1 100 ? 12.159 14.694 -3.616 1.00 92.81 100 ASN A CA 1
ATOM 782 C C . ASN A 1 100 ? 11.436 14.783 -2.262 1.00 92.81 100 ASN A C 1
ATOM 784 O O . ASN A 1 100 ? 11.020 13.787 -1.672 1.00 92.81 100 ASN A O 1
ATOM 788 N N . ARG A 1 101 ? 11.239 16.010 -1.765 1.00 91.12 101 ARG A N 1
ATOM 789 C CA . ARG A 1 101 ? 10.530 16.263 -0.503 1.00 91.12 101 ARG A CA 1
ATOM 790 C C . ARG A 1 101 ? 9.070 15.809 -0.544 1.00 91.12 101 ARG A C 1
ATOM 792 O O . ARG A 1 101 ? 8.581 15.342 0.478 1.00 91.12 101 ARG A O 1
ATOM 799 N N . ALA A 1 102 ? 8.393 15.931 -1.686 1.00 90.19 102 ALA A N 1
ATOM 800 C CA . ALA A 1 102 ? 7.005 15.493 -1.825 1.00 90.19 102 ALA A CA 1
ATOM 801 C C . ALA A 1 102 ? 6.869 13.977 -1.622 1.00 90.19 102 ALA A C 1
ATOM 803 O O . ALA A 1 102 ? 5.896 13.529 -1.026 1.00 90.19 102 ALA A O 1
ATOM 804 N N . PHE A 1 103 ? 7.885 13.208 -2.034 1.00 91.19 103 PHE A N 1
ATOM 805 C CA . PHE A 1 103 ? 7.910 11.756 -1.863 1.00 91.19 103 PHE A CA 1
ATOM 806 C C . PHE A 1 103 ? 8.068 11.320 -0.399 1.00 91.19 103 PHE A C 1
ATOM 808 O O . PHE A 1 103 ? 7.608 10.257 -0.006 1.00 91.19 103 PHE A O 1
ATOM 815 N N . ARG A 1 104 ? 8.662 12.174 0.442 1.00 91.31 104 ARG A N 1
ATOM 816 C CA . ARG A 1 104 ? 8.847 11.936 1.884 1.00 91.31 104 ARG A CA 1
ATOM 817 C C . ARG A 1 104 ? 7.673 12.423 2.742 1.00 91.31 104 ARG A C 1
ATOM 819 O O . ARG A 1 104 ? 7.820 12.574 3.952 1.00 91.31 104 ARG A O 1
ATOM 826 N N . ASN A 1 105 ? 6.530 12.721 2.129 1.00 93.00 105 ASN A N 1
ATOM 827 C CA . ASN A 1 105 ? 5.313 13.095 2.839 1.00 93.00 105 ASN A CA 1
ATOM 828 C C . ASN A 1 105 ? 4.564 11.823 3.280 1.00 93.00 105 ASN A C 1
ATOM 830 O O . ASN A 1 105 ? 4.154 11.064 2.405 1.00 93.00 105 ASN A O 1
ATOM 834 N N . PRO A 1 106 ? 4.315 11.594 4.583 1.00 91.19 106 PRO A N 1
ATOM 835 C CA . PRO A 1 106 ? 3.558 10.425 5.039 1.00 91.19 106 PRO A CA 1
ATOM 836 C C . PRO A 1 106 ? 2.148 10.337 4.429 1.00 91.19 106 PRO A C 1
ATOM 838 O O . PRO A 1 106 ? 1.629 9.241 4.258 1.00 91.19 106 PRO A O 1
ATOM 841 N N . HIS A 1 107 ? 1.546 11.463 4.026 1.00 93.88 107 HIS A N 1
ATOM 842 C CA . HIS A 1 107 ? 0.238 11.468 3.362 1.00 93.88 107 HIS A CA 1
ATOM 843 C C . HIS A 1 107 ? 0.272 11.037 1.889 1.00 93.88 107 HIS A C 1
ATOM 845 O O . HIS A 1 107 ? -0.779 10.721 1.340 1.00 93.88 107 HIS A O 1
ATOM 851 N N . LEU A 1 108 ? 1.442 11.016 1.234 1.00 93.94 108 LEU A N 1
ATOM 852 C CA . LEU A 1 108 ? 1.535 10.611 -0.172 1.00 93.94 108 LEU A CA 1
ATOM 853 C C . LEU A 1 108 ? 1.111 9.152 -0.359 1.00 93.94 108 LEU A C 1
ATOM 855 O O . LEU A 1 108 ? 0.463 8.836 -1.347 1.00 93.94 108 LEU A O 1
ATOM 859 N N . TYR A 1 109 ? 1.453 8.275 0.588 1.00 91.38 109 TYR A N 1
ATOM 860 C CA . TYR A 1 109 ? 1.104 6.859 0.504 1.00 91.38 109 TYR A CA 1
ATOM 861 C C . TYR A 1 109 ? -0.412 6.651 0.376 1.00 91.38 109 TYR A C 1
ATOM 863 O O . TYR A 1 109 ? -0.846 5.979 -0.552 1.00 91.38 109 TYR A O 1
ATOM 871 N N . ALA A 1 110 ? -1.210 7.324 1.212 1.00 92.38 110 ALA A N 1
ATOM 872 C CA . ALA A 1 110 ? -2.672 7.257 1.146 1.00 92.38 110 ALA A CA 1
ATOM 873 C C . ALA A 1 110 ? -3.220 7.718 -0.218 1.00 92.38 110 ALA A C 1
ATOM 875 O O . ALA A 1 110 ? -4.116 7.090 -0.770 1.00 92.38 110 ALA A O 1
ATOM 876 N N . GLN A 1 111 ? -2.635 8.769 -0.803 1.00 93.88 111 GLN A N 1
ATOM 877 C CA . GLN A 1 111 ? -3.020 9.242 -2.138 1.00 93.88 111 GLN A CA 1
ATOM 878 C C . GLN A 1 111 ? -2.649 8.250 -3.244 1.00 93.88 111 GLN A C 1
ATOM 880 O O . GLN A 1 111 ? -3.367 8.137 -4.230 1.00 93.88 111 GLN A O 1
ATOM 885 N N . LEU A 1 112 ? -1.515 7.554 -3.113 1.00 93.38 112 LEU A N 1
ATOM 886 C CA . LEU A 1 112 ? -1.095 6.538 -4.079 1.00 93.38 112 LEU A CA 1
ATOM 887 C C . LEU A 1 112 ? -2.008 5.312 -4.027 1.00 93.38 112 LEU A C 1
ATOM 889 O O . LEU A 1 112 ? -2.361 4.788 -5.077 1.00 93.38 112 LEU A O 1
ATOM 893 N N . VAL A 1 113 ? -2.403 4.887 -2.826 1.00 92.88 113 VAL A N 1
ATOM 894 C CA . VAL A 1 113 ? -3.380 3.810 -2.624 1.00 92.88 113 VAL A CA 1
ATOM 895 C C . VAL A 1 113 ? -4.718 4.178 -3.268 1.00 92.88 113 VAL A C 1
ATOM 897 O O . VAL A 1 113 ? -5.227 3.408 -4.076 1.00 92.88 113 VAL A O 1
ATOM 900 N N . GLU A 1 114 ? -5.232 5.381 -2.992 1.00 93.88 114 GLU A N 1
ATOM 901 C CA . GLU A 1 114 ? -6.472 5.895 -3.593 1.00 93.88 114 GLU A CA 1
ATOM 902 C C . GLU A 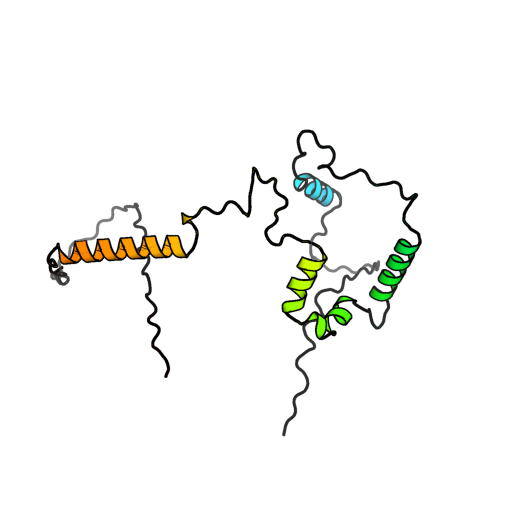1 114 ? -6.375 5.995 -5.124 1.00 93.88 114 GLU A C 1
ATOM 904 O O . GLU A 1 114 ? -7.304 5.634 -5.837 1.00 93.88 114 GLU A O 1
ATOM 909 N N . PHE A 1 115 ? -5.236 6.451 -5.653 1.00 95.38 115 PHE A N 1
ATOM 910 C CA . PHE A 1 115 ? -5.031 6.606 -7.094 1.00 95.38 115 PHE A CA 1
ATOM 911 C C . PHE A 1 115 ? -5.006 5.273 -7.853 1.00 95.38 115 PHE A C 1
ATOM 913 O O . PHE A 1 115 ? -5.475 5.212 -8.989 1.00 95.38 115 PHE A O 1
ATOM 920 N N . VAL A 1 116 ? -4.423 4.228 -7.259 1.00 94.50 116 VAL A N 1
ATOM 921 C CA . VAL A 1 116 ? -4.318 2.894 -7.879 1.00 94.50 116 VAL A CA 1
ATOM 922 C C . VAL A 1 116 ? -5.532 2.015 -7.545 1.00 94.50 116 VAL A C 1
ATOM 924 O O . VAL A 1 116 ? -5.637 0.916 -8.077 1.00 94.50 116 VAL A O 1
ATOM 927 N N . ASP A 1 117 ? -6.462 2.510 -6.722 1.00 93.12 117 ASP A N 1
ATOM 928 C CA . ASP A 1 117 ? -7.651 1.783 -6.257 1.00 93.12 117 ASP A CA 1
ATOM 929 C C . ASP A 1 117 ? -7.281 0.440 -5.601 1.00 93.12 117 ASP A C 1
ATOM 931 O O . ASP A 1 117 ? -7.801 -0.626 -5.929 1.00 93.12 117 ASP A O 1
ATOM 935 N N . ILE A 1 118 ? -6.287 0.488 -4.706 1.00 92.75 118 ILE A N 1
ATOM 936 C CA . ILE A 1 118 ? -5.799 -0.689 -3.979 1.00 92.75 118 ILE A CA 1
ATOM 937 C C . ILE A 1 118 ? -6.551 -0.816 -2.657 1.00 92.75 118 ILE A C 1
ATOM 939 O O . ILE A 1 118 ? -6.547 0.102 -1.839 1.00 92.75 118 ILE A O 1
ATOM 943 N N . ASP A 1 119 ? -7.109 -1.997 -2.403 1.00 91.19 119 ASP A N 1
ATOM 944 C CA . ASP A 1 119 ? -7.568 -2.374 -1.070 1.00 91.19 119 ASP A CA 1
ATOM 945 C C . ASP A 1 119 ? -6.376 -2.792 -0.194 1.00 91.19 119 ASP A C 1
ATOM 947 O O . ASP A 1 119 ? -5.786 -3.857 -0.378 1.00 91.19 119 ASP A O 1
ATOM 951 N N . GLU A 1 120 ? -6.025 -1.957 0.787 1.00 91.12 120 GLU A N 1
ATOM 952 C CA . GLU A 1 120 ? -4.912 -2.198 1.720 1.00 91.12 120 GLU A CA 1
ATOM 953 C C . GLU A 1 120 ? -5.115 -3.429 2.611 1.00 91.12 120 GLU A C 1
ATOM 955 O O . GLU A 1 120 ? -4.153 -3.966 3.162 1.00 91.12 120 GLU A O 1
ATOM 960 N N . ARG A 1 121 ? -6.367 -3.863 2.787 1.00 90.25 121 ARG A N 1
ATOM 961 C CA . ARG A 1 121 ? -6.718 -5.050 3.574 1.00 90.25 121 ARG A CA 1
ATOM 962 C C . ARG A 1 121 ? -6.932 -6.276 2.697 1.00 90.25 121 ARG A C 1
ATOM 964 O O . ARG A 1 121 ? -7.080 -7.368 3.243 1.00 90.25 121 ARG A O 1
ATOM 971 N N . GLY A 1 122 ? -6.934 -6.096 1.378 1.00 89.88 122 GLY A N 1
ATOM 972 C CA . GLY A 1 122 ? -7.134 -7.154 0.406 1.00 89.88 122 GLY A CA 1
ATOM 973 C C . GLY A 1 122 ? -6.101 -8.266 0.563 1.00 89.88 122 GLY A C 1
ATOM 974 O O . GLY A 1 122 ? -4.949 -8.043 0.941 1.00 89.88 122 GLY A O 1
ATOM 975 N N . SER A 1 123 ? -6.523 -9.490 0.265 1.00 88.31 123 SER A N 1
ATOM 976 C CA . SER A 1 123 ? -5.648 -10.657 0.270 1.00 88.31 123 SER A CA 1
ATOM 977 C C . SER A 1 123 ? -5.666 -11.338 -1.096 1.00 88.31 123 SER A C 1
AT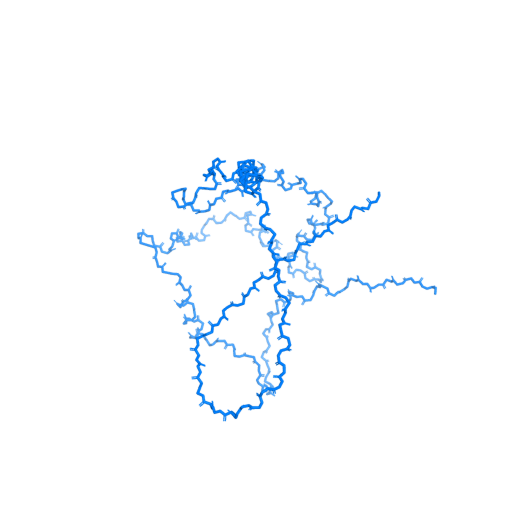OM 979 O O . SER A 1 123 ? -6.630 -11.208 -1.845 1.00 88.31 123 SER A O 1
ATOM 981 N N . ASN A 1 124 ? -4.611 -12.093 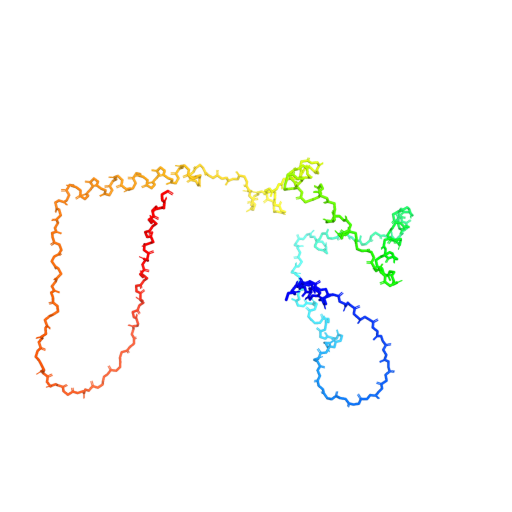-1.407 1.00 90.38 124 ASN A N 1
ATOM 982 C CA . ASN A 1 124 ? -4.578 -12.950 -2.597 1.00 90.38 124 ASN A CA 1
ATOM 983 C C . ASN A 1 124 ? -5.290 -14.299 -2.368 1.00 90.38 124 ASN A C 1
ATOM 985 O O . ASN A 1 124 ? -5.177 -15.196 -3.200 1.00 90.38 124 ASN A O 1
ATOM 989 N N . PHE A 1 125 ? -5.968 -14.473 -1.229 1.00 89.38 125 PHE A N 1
ATOM 990 C CA . PHE A 1 125 ? -6.762 -15.659 -0.930 1.00 89.38 125 PHE A CA 1
ATOM 991 C C . PHE A 1 125 ? -8.226 -15.425 -1.307 1.00 89.38 125 PHE A C 1
ATOM 993 O O . PHE A 1 125 ? -8.715 -14.297 -1.202 1.00 89.38 125 PHE A O 1
ATOM 1000 N N . PRO A 1 126 ? -8.939 -16.478 -1.734 1.00 89.12 126 PRO A N 1
ATOM 1001 C CA . PRO A 1 126 ? -10.371 -16.376 -1.945 1.00 89.12 126 PRO A CA 1
ATOM 1002 C C . PRO A 1 126 ? -11.079 -16.140 -0.599 1.00 89.12 126 PRO A C 1
ATOM 1004 O O . PRO A 1 126 ? -10.611 -16.569 0.460 1.00 89.12 126 PRO A O 1
ATOM 1007 N N . THR A 1 127 ? -12.196 -15.410 -0.633 1.00 89.38 127 THR A N 1
ATOM 1008 C CA . THR A 1 127 ? -12.884 -14.923 0.578 1.00 89.38 127 THR A CA 1
ATOM 1009 C C . THR A 1 127 ? -13.498 -16.038 1.422 1.00 89.38 127 THR A C 1
ATOM 1011 O O . THR A 1 127 ? -13.794 -15.826 2.588 1.00 89.38 127 THR A O 1
ATOM 1014 N N . ASP A 1 128 ? -13.686 -17.230 0.858 1.00 90.31 128 ASP A N 1
ATOM 1015 C CA . ASP A 1 128 ? -14.095 -18.435 1.587 1.00 90.31 128 ASP A CA 1
ATOM 1016 C C . ASP A 1 128 ? -12.972 -19.016 2.464 1.00 90.31 128 ASP A C 1
ATOM 1018 O O . ASP A 1 128 ? -13.251 -19.687 3.457 1.00 90.31 128 ASP A O 1
ATOM 1022 N N . VAL A 1 129 ? -11.709 -18.761 2.110 1.00 90.88 129 VAL A N 1
ATOM 1023 C CA . VAL A 1 129 ? -10.531 -19.150 2.897 1.00 90.88 129 VAL A CA 1
ATOM 1024 C C . VAL A 1 129 ? -10.159 -18.055 3.892 1.00 90.88 129 VAL A C 1
ATOM 1026 O O . VAL A 1 129 ? -9.831 -18.353 5.041 1.00 90.88 129 VAL A O 1
ATOM 1029 N N . TRP A 1 130 ? -10.175 -16.797 3.450 1.00 89.88 130 TRP A N 1
ATOM 1030 C CA . TRP A 1 130 ? -9.860 -15.648 4.292 1.00 89.88 130 TRP A CA 1
ATOM 1031 C C . TRP A 1 130 ? -10.586 -14.394 3.807 1.00 89.88 130 TRP A C 1
ATOM 1033 O O . TRP A 1 130 ? -10.239 -13.833 2.764 1.00 89.88 130 TRP A O 1
ATOM 1043 N N . ASP A 1 131 ? -11.545 -13.916 4.599 1.00 90.31 131 ASP A N 1
ATOM 1044 C CA . ASP A 1 131 ? -12.166 -12.611 4.401 1.00 90.31 131 ASP A CA 1
ATOM 1045 C C . ASP A 1 131 ? -11.577 -11.588 5.392 1.00 90.31 131 ASP A C 1
ATOM 1047 O O . ASP A 1 131 ? -11.863 -11.635 6.594 1.00 90.31 131 ASP A O 1
ATOM 1051 N N . PRO A 1 132 ? -10.767 -10.622 4.923 1.00 89.88 132 PRO A N 1
ATOM 1052 C CA . PRO A 1 132 ? -10.208 -9.593 5.789 1.00 89.88 132 PRO A CA 1
ATOM 1053 C C . PRO A 1 132 ? -11.272 -8.672 6.403 1.00 89.88 132 PRO A C 1
ATOM 1055 O O . PRO A 1 132 ? -10.940 -7.919 7.323 1.00 89.88 132 PRO A O 1
ATOM 1058 N N . PHE A 1 133 ? -12.519 -8.696 5.922 1.00 88.88 133 PHE A N 1
ATOM 1059 C CA . PHE A 1 133 ? -13.633 -7.876 6.397 1.00 88.88 133 PHE A CA 1
ATOM 1060 C C . PHE A 1 133 ? -14.609 -8.614 7.320 1.00 88.88 133 PHE A C 1
ATOM 1062 O O . PHE A 1 133 ? -15.451 -7.954 7.936 1.00 88.88 133 PHE A O 1
ATOM 1069 N N . GLU A 1 134 ? -14.464 -9.927 7.497 1.00 90.00 134 GLU A N 1
ATOM 1070 C CA . GLU A 1 134 ? -15.287 -10.742 8.397 1.00 90.00 134 GLU A CA 1
ATOM 1071 C C . GLU A 1 134 ? -14.841 -10.571 9.862 1.00 90.00 134 GLU A C 1
ATOM 1073 O O . GLU A 1 134 ? -14.304 -11.466 10.511 1.00 90.00 134 GLU A O 1
ATOM 1078 N N . LEU A 1 135 ? -15.025 -9.362 10.399 1.00 88.56 135 LEU A N 1
ATOM 1079 C CA . LEU A 1 135 ? -14.774 -9.064 11.808 1.00 88.56 135 LEU A CA 1
ATOM 1080 C C . LEU A 1 135 ? -16.068 -9.200 12.612 1.00 88.56 135 LEU A C 1
ATOM 1082 O O . LEU A 1 135 ? -17.015 -8.433 12.423 1.00 88.56 135 LEU A O 1
ATOM 1086 N N . GLU A 1 136 ? -16.094 -10.132 13.563 1.00 91.25 136 GLU A N 1
ATOM 1087 C CA . GLU A 1 136 ? -17.217 -10.256 14.490 1.00 91.25 136 GLU A CA 1
ATOM 1088 C C . GLU A 1 136 ? -17.309 -9.035 15.417 1.00 91.25 136 GLU A C 1
ATOM 1090 O O . GLU A 1 136 ? -16.305 -8.509 15.904 1.00 91.25 136 GLU A O 1
ATOM 1095 N N . GLN A 1 137 ? -18.536 -8.617 15.748 1.00 91.94 137 GLN A N 1
ATOM 1096 C CA . GLN A 1 137 ? -18.784 -7.469 16.631 1.00 91.94 137 GLN A CA 1
ATOM 1097 C C . GLN A 1 137 ? -18.106 -7.613 18.011 1.00 91.94 137 GLN A C 1
ATOM 1099 O O . GLN A 1 137 ? -17.785 -6.615 18.665 1.00 91.94 137 GLN A O 1
ATOM 1104 N N . GLU A 1 138 ? -17.880 -8.847 18.460 1.00 92.94 138 GLU A N 1
ATOM 1105 C CA . GLU A 1 138 ? -17.232 -9.154 19.735 1.00 92.94 138 GLU A CA 1
ATOM 1106 C C . GLU A 1 138 ? -15.723 -8.901 19.740 1.00 92.94 138 GLU A C 1
ATOM 1108 O O . GLU A 1 138 ? -15.147 -8.711 20.811 1.00 92.94 138 GLU A O 1
ATOM 1113 N N . TRP A 1 139 ? -15.087 -8.854 18.568 1.00 93.88 139 TRP A N 1
ATOM 1114 C CA . TRP A 1 139 ? -13.641 -8.666 18.441 1.00 93.88 139 TRP A CA 1
ATOM 1115 C C . TRP A 1 139 ? -13.239 -7.189 18.452 1.00 93.88 139 TRP A C 1
ATOM 1117 O O . TRP A 1 139 ? -12.065 -6.859 18.622 1.00 93.88 139 TRP A O 1
ATOM 1127 N N . PHE A 1 140 ? -14.204 -6.279 18.301 1.00 94.94 140 PHE A N 1
ATOM 1128 C CA . PHE A 1 140 ? -13.948 -4.847 18.381 1.00 94.94 140 PHE A CA 1
ATOM 1129 C C . PHE A 1 140 ? -13.532 -4.445 19.797 1.00 94.94 140 PHE A C 1
ATOM 1131 O O . PHE A 1 140 ? -14.082 -4.926 20.793 1.00 94.94 140 PHE A O 1
ATOM 1138 N N . ALA A 1 141 ? -12.599 -3.493 19.876 1.00 96.62 141 ALA A N 1
ATOM 1139 C CA . ALA A 1 141 ? -12.032 -3.009 21.132 1.00 96.62 141 ALA A CA 1
ATOM 1140 C C . ALA A 1 141 ? -13.107 -2.594 22.153 1.00 96.62 141 ALA A C 1
ATOM 1142 O O . ALA A 1 141 ? -12.998 -2.938 23.328 1.00 96.62 141 ALA A O 1
ATOM 1143 N N . ASP A 1 142 ? -14.177 -1.934 21.701 1.00 96.75 142 ASP A N 1
ATOM 1144 C CA . ASP A 1 142 ? -15.281 -1.493 22.561 1.00 96.75 142 ASP A CA 1
ATOM 1145 C C . ASP A 1 142 ? -16.043 -2.665 23.197 1.00 96.75 142 ASP A C 1
ATOM 1147 O O . ASP A 1 142 ? -16.390 -2.621 24.381 1.00 96.75 142 ASP A O 1
ATOM 1151 N N . SER A 1 143 ? -16.272 -3.742 22.437 1.00 96.56 143 SER A N 1
ATOM 1152 C CA . SER A 1 143 ? -16.943 -4.943 22.943 1.00 96.56 143 SER A CA 1
ATOM 1153 C C . SER A 1 143 ? -16.067 -5.666 23.962 1.00 96.56 143 SER A C 1
ATOM 1155 O O . SER A 1 143 ? -16.522 -5.994 25.063 1.00 96.56 143 SER A O 1
ATOM 1157 N N . ILE A 1 144 ? -14.777 -5.823 23.651 1.00 97.19 144 ILE A N 1
ATOM 1158 C CA . ILE A 1 144 ? -13.790 -6.418 24.558 1.00 97.19 144 ILE A CA 1
ATOM 1159 C C . ILE A 1 144 ? -13.706 -5.612 25.862 1.00 97.19 144 ILE A C 1
ATOM 1161 O O . ILE A 1 144 ? -13.783 -6.191 26.949 1.00 97.19 144 ILE A O 1
ATOM 1165 N N . ALA A 1 145 ? -13.613 -4.283 25.778 1.00 97.62 145 ALA A N 1
ATOM 1166 C CA . ALA A 1 145 ? -13.574 -3.400 26.942 1.00 97.62 145 ALA A CA 1
ATOM 1167 C C . ALA A 1 145 ? -14.856 -3.510 27.787 1.00 97.62 145 ALA A C 1
ATOM 1169 O O . ALA A 1 145 ? -14.791 -3.602 29.016 1.00 97.62 145 ALA A O 1
ATOM 1170 N N . GLY A 1 146 ? -16.027 -3.577 27.146 1.00 97.25 146 GLY A N 1
ATOM 1171 C CA . GLY A 1 146 ? -17.306 -3.792 27.825 1.00 97.25 146 GLY A CA 1
ATOM 1172 C C . GLY A 1 146 ? -17.363 -5.127 28.573 1.00 97.25 146 GLY A C 1
ATOM 1173 O O . GLY A 1 146 ? -17.788 -5.182 29.732 1.00 97.25 146 GLY A O 1
ATOM 1174 N N . GLN A 1 147 ? -16.881 -6.206 27.952 1.00 96.19 147 GLN A N 1
ATOM 1175 C CA . GLN A 1 147 ? -16.793 -7.516 28.597 1.00 96.19 147 GLN A CA 1
ATOM 1176 C C . GLN A 1 147 ? -15.821 -7.517 29.782 1.00 96.19 147 GLN A C 1
ATOM 1178 O O . GLN A 1 147 ? -16.141 -8.089 30.826 1.00 96.19 147 GLN A O 1
ATOM 1183 N N . GLN A 1 148 ? -14.652 -6.886 29.643 1.00 96.56 148 GLN A N 1
ATOM 1184 C CA . GLN A 1 148 ? -13.661 -6.766 30.718 1.00 96.56 148 GLN A CA 1
ATOM 1185 C C . GLN A 1 148 ? -14.240 -6.008 31.914 1.00 96.56 148 GLN A C 1
ATOM 1187 O O . GLN A 1 148 ? -14.236 -6.533 33.029 1.00 96.56 148 GLN A O 1
ATOM 1192 N N . LYS A 1 149 ? -14.865 -4.852 31.667 1.00 97.19 149 LYS A N 1
ATOM 1193 C CA . LYS A 1 149 ? -15.540 -4.059 32.699 1.00 97.19 149 LYS A CA 1
ATOM 1194 C C . LYS A 1 149 ? -16.600 -4.871 33.447 1.00 97.19 149 LYS A C 1
ATOM 1196 O O . LYS A 1 149 ? -16.613 -4.900 34.675 1.00 97.19 149 LYS A O 1
ATOM 1201 N N . LYS A 1 150 ? -17.448 -5.612 32.726 1.00 96.69 150 LYS A N 1
ATOM 1202 C CA . LYS A 1 150 ? -18.474 -6.474 33.339 1.00 96.69 150 LYS A CA 1
ATOM 1203 C C . LYS A 1 150 ? -17.864 -7.587 34.208 1.00 96.69 150 LYS A C 1
ATOM 1205 O O . LYS A 1 150 ? -18.402 -7.917 35.269 1.00 96.69 150 LYS A O 1
ATOM 1210 N N . ARG A 1 151 ? -16.738 -8.179 33.791 1.00 95.44 151 ARG A N 1
ATOM 1211 C CA . ARG A 1 151 ? -16.009 -9.186 34.591 1.00 95.44 151 ARG A CA 1
ATOM 1212 C C . ARG A 1 151 ? -15.414 -8.577 35.864 1.00 95.44 151 ARG A C 1
ATOM 1214 O O . ARG A 1 151 ? -15.449 -9.209 36.917 1.00 95.44 151 ARG A O 1
ATOM 1221 N N . GLU A 1 152 ? -14.903 -7.354 35.797 1.00 95.19 152 GLU A N 1
ATOM 1222 C CA . GLU A 1 152 ? -14.367 -6.643 36.963 1.00 95.19 152 GLU A CA 1
ATOM 1223 C C . GLU A 1 152 ? -15.462 -6.255 37.964 1.00 95.19 152 GLU A C 1
ATOM 1225 O O . GLU A 1 152 ? -15.319 -6.489 39.166 1.00 95.19 152 GLU A O 1
ATOM 1230 N N . GLU A 1 153 ? -16.594 -5.739 37.484 1.00 94.75 153 GLU A N 1
ATOM 1231 C CA . GLU A 1 153 ? -17.756 -5.400 38.316 1.00 94.75 153 GLU A CA 1
ATOM 1232 C C . GLU A 1 153 ? -18.328 -6.638 39.023 1.00 94.75 153 GLU A C 1
ATOM 1234 O O . GLU A 1 153 ? -18.591 -6.621 40.225 1.00 94.75 153 GLU A O 1
ATOM 1239 N N . THR A 1 154 ? -18.457 -7.759 38.311 1.00 92.19 154 THR A N 1
ATOM 1240 C CA . THR A 1 154 ? -18.923 -9.019 38.916 1.00 92.19 154 THR A CA 1
ATOM 1241 C C . THR A 1 154 ? -17.924 -9.577 39.928 1.00 92.19 154 THR A C 1
ATOM 1243 O O . THR A 1 154 ? -18.324 -10.017 41.008 1.00 92.19 154 THR A O 1
ATOM 1246 N N . ARG A 1 155 ? -16.615 -9.513 39.646 1.00 90.06 155 ARG A N 1
ATOM 1247 C CA . ARG A 1 155 ? -15.569 -9.915 40.600 1.00 90.06 155 ARG A CA 1
ATOM 1248 C C . ARG A 1 155 ? -15.595 -9.062 41.867 1.00 90.06 155 ARG A C 1
ATOM 1250 O O . ARG A 1 155 ? -15.529 -9.612 42.964 1.00 90.06 155 ARG A O 1
ATOM 1257 N N . THR A 1 156 ? -15.701 -7.743 41.733 1.00 88.12 156 THR A N 1
ATOM 1258 C CA . THR A 1 156 ? -15.732 -6.819 42.878 1.00 88.12 156 THR A CA 1
ATOM 1259 C C . THR A 1 156 ? -17.017 -6.960 43.698 1.00 88.12 156 THR A C 1
ATOM 1261 O O . THR A 1 156 ? -16.944 -6.966 44.927 1.00 88.12 156 THR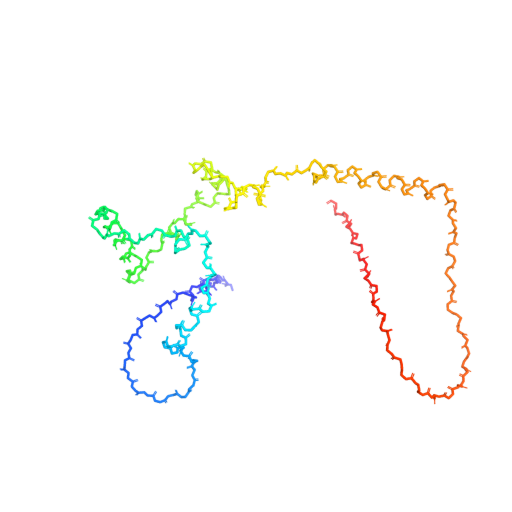 A O 1
ATOM 1264 N N . ALA A 1 157 ? -18.173 -7.174 43.060 1.00 86.25 157 ALA A N 1
ATOM 1265 C CA . ALA A 1 157 ? -19.437 -7.464 43.745 1.00 86.25 157 ALA A CA 1
ATOM 1266 C C . ALA A 1 157 ? -19.402 -8.799 44.517 1.00 86.25 157 ALA A C 1
ATOM 1268 O O . ALA A 1 157 ? -19.849 -8.880 45.662 1.00 86.25 157 ALA A O 1
ATOM 1269 N N . ASN A 1 158 ? -18.811 -9.846 43.937 1.00 82.81 158 ASN A N 1
ATOM 1270 C CA . ASN A 1 158 ? -18.661 -11.135 44.618 1.00 82.81 158 ASN A CA 1
ATOM 1271 C C . ASN A 1 158 ? -17.659 -11.064 45.785 1.00 82.81 158 ASN A C 1
ATOM 1273 O O . ASN A 1 158 ? -17.872 -11.688 46.824 1.00 82.81 158 ASN A O 1
ATOM 1277 N N . GLN A 1 159 ? -16.592 -10.267 45.653 1.00 77.56 159 GLN A N 1
ATOM 1278 C CA . GLN A 1 159 ? -15.612 -10.044 46.723 1.00 77.56 159 GLN A CA 1
ATOM 1279 C C . GLN A 1 159 ? -16.126 -9.141 47.854 1.00 77.56 159 GLN A C 1
ATOM 1281 O O . GLN A 1 159 ? -15.651 -9.262 48.981 1.00 77.56 159 GLN A O 1
ATOM 1286 N N . SER A 1 160 ? -17.074 -8.238 47.593 1.00 65.38 160 SER A N 1
ATOM 1287 C CA . SER A 1 160 ? -17.696 -7.418 48.644 1.00 65.38 160 SER A CA 1
ATOM 1288 C C . SER A 1 160 ? -18.777 -8.182 49.421 1.00 65.38 160 SER A C 1
ATOM 1290 O O . SER A 1 160 ? -18.957 -7.942 50.614 1.00 65.38 160 SER A O 1
ATOM 1292 N N . SER A 1 161 ? -19.432 -9.153 48.775 1.00 61.56 161 SER A N 1
ATOM 1293 C CA . SER A 1 161 ? -20.359 -10.111 49.395 1.00 61.56 161 SER A CA 1
ATOM 1294 C C . SER A 1 161 ? -19.637 -11.132 50.294 1.00 61.56 161 SER A C 1
ATOM 1296 O O . SER A 1 161 ? -20.044 -11.377 51.435 1.00 61.56 161 SER A O 1
ATOM 1298 N N . ALA A 1 162 ? -18.507 -11.680 49.834 1.00 61.72 162 ALA A N 1
ATOM 1299 C CA . ALA A 1 162 ? -17.654 -12.559 50.628 1.00 61.72 162 ALA A CA 1
ATOM 1300 C C . ALA A 1 162 ? -16.718 -11.732 51.529 1.00 61.72 162 ALA A C 1
ATOM 1302 O O . ALA A 1 162 ? -15.593 -11.416 51.151 1.00 61.72 162 ALA A O 1
ATOM 1303 N N . LYS A 1 163 ? -17.192 -11.371 52.733 1.00 59.00 163 LYS A N 1
ATOM 1304 C CA . LYS A 1 163 ? -16.393 -10.774 53.827 1.00 59.00 163 LYS A CA 1
ATOM 1305 C C . LYS A 1 163 ? -14.969 -11.341 53.815 1.00 59.00 163 LYS A C 1
ATOM 1307 O O . LYS A 1 163 ? -14.799 -12.532 54.058 1.00 59.00 163 LYS A O 1
ATOM 1312 N N . ARG A 1 164 ? -13.980 -10.485 53.518 1.00 61.44 164 ARG A N 1
ATOM 1313 C CA . ARG A 1 164 ? -12.546 -10.814 53.425 1.00 61.44 164 ARG A CA 1
ATOM 1314 C C . ARG A 1 164 ? -12.151 -11.839 54.495 1.00 61.44 164 ARG A C 1
ATOM 1316 O O . ARG A 1 164 ? -11.999 -11.476 55.660 1.00 61.44 164 ARG A O 1
ATOM 1323 N N . SER A 1 165 ? -11.953 -13.099 54.108 1.00 67.75 165 SER A N 1
ATOM 1324 C CA . SER A 1 165 ? -11.229 -14.045 54.950 1.00 67.75 165 SER A CA 1
ATOM 1325 C C . SER A 1 165 ? -9.789 -13.557 54.985 1.00 67.75 165 SER A C 1
ATOM 1327 O O . SER A 1 165 ? -9.108 -13.542 53.958 1.00 67.75 165 SER A O 1
ATOM 1329 N N . ARG A 1 166 ? -9.350 -13.075 56.145 1.00 74.06 166 ARG A N 1
ATOM 1330 C CA . ARG A 1 166 ? -7.948 -12.758 56.390 1.00 74.06 166 ARG A CA 1
ATOM 1331 C C . ARG A 1 166 ? -7.132 -14.016 56.078 1.00 74.06 166 ARG A C 1
ATOM 1333 O O . ARG A 1 166 ? -7.301 -15.036 56.735 1.00 74.06 166 ARG A O 1
ATOM 1340 N N . ILE A 1 167 ? -6.318 -13.953 55.027 1.00 71.25 167 ILE A N 1
ATOM 1341 C CA . ILE A 1 167 ? -5.372 -15.015 54.690 1.00 71.25 167 ILE A CA 1
ATOM 1342 C C . ILE A 1 167 ? -4.173 -14.783 55.605 1.00 71.25 167 ILE A C 1
ATOM 1344 O O . ILE A 1 167 ? -3.355 -13.899 55.350 1.00 71.25 167 ILE A O 1
ATOM 1348 N N . ASP A 1 168 ? -4.129 -15.500 56.724 1.00 76.12 168 ASP A N 1
ATOM 1349 C CA . ASP A 1 168 ? -2.953 -15.512 57.584 1.00 76.12 168 ASP A CA 1
ATOM 1350 C C . ASP A 1 168 ? -1.887 -16.395 56.929 1.00 76.12 168 ASP A C 1
ATOM 1352 O O . ASP A 1 168 ? -2.035 -17.611 56.807 1.00 76.12 168 ASP A O 1
ATOM 1356 N N . PHE A 1 169 ? -0.808 -15.764 56.473 1.00 79.88 169 PHE A N 1
ATOM 1357 C CA . PHE A 1 169 ? 0.374 -16.471 56.006 1.00 79.88 169 PHE A CA 1
ATOM 1358 C C . PHE A 1 169 ? 1.132 -16.972 57.234 1.00 79.88 169 PHE A C 1
ATOM 1360 O O . PHE A 1 169 ? 1.644 -16.174 58.022 1.00 79.88 169 PHE A O 1
ATOM 1367 N N . ALA A 1 170 ? 1.172 -18.291 57.425 1.00 74.06 170 ALA A N 1
ATOM 1368 C CA . ALA A 1 170 ? 1.965 -18.884 58.491 1.00 74.06 170 ALA A CA 1
ATOM 1369 C C . ALA A 1 170 ? 3.454 -18.550 58.263 1.00 74.06 170 ALA A C 1
ATOM 1371 O O . ALA A 1 170 ? 3.974 -18.834 57.179 1.00 74.06 170 ALA A O 1
ATOM 1372 N N . PRO A 1 171 ? 4.162 -17.953 59.241 1.00 71.44 171 PRO A N 1
ATOM 1373 C CA . PRO A 1 171 ? 5.608 -17.828 59.155 1.00 71.44 171 PRO A CA 1
ATOM 1374 C C . PRO A 1 171 ? 6.235 -19.226 59.191 1.00 71.44 171 PRO A C 1
ATOM 1376 O O . PRO A 1 171 ? 5.799 -20.098 5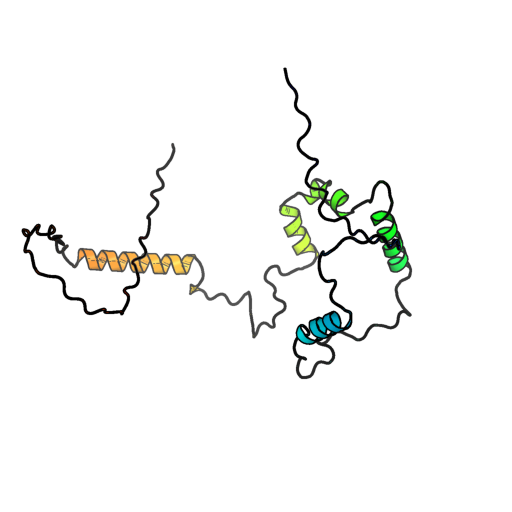9.945 1.00 71.44 171 PRO A O 1
ATOM 1379 N N . ARG A 1 172 ? 7.262 -19.436 58.361 1.00 66.19 172 ARG A N 1
ATOM 1380 C CA . ARG A 1 172 ? 8.062 -20.666 58.318 1.00 66.19 172 ARG A CA 1
ATOM 1381 C C . ARG A 1 172 ? 8.542 -21.003 59.733 1.00 66.19 172 ARG A C 1
ATOM 1383 O O . ARG A 1 172 ? 9.296 -20.234 60.320 1.00 66.19 172 ARG A O 1
ATOM 1390 N N . SER A 1 173 ? 8.115 -22.141 60.273 1.00 54.88 173 SER A N 1
ATOM 1391 C CA . SER A 1 173 ? 8.645 -22.663 61.530 1.00 54.88 173 SER A CA 1
ATOM 1392 C C . SER A 1 173 ? 10.114 -23.037 61.329 1.00 54.88 173 SER A C 1
ATOM 1394 O O . SER A 1 173 ? 10.425 -23.986 60.606 1.00 54.88 173 SER A O 1
ATOM 1396 N N . GLU A 1 174 ? 11.025 -22.293 61.951 1.00 59.22 174 GLU A N 1
ATOM 1397 C CA . GLU A 1 174 ? 12.398 -22.744 62.162 1.00 59.22 174 GLU A CA 1
ATOM 1398 C C . GLU A 1 174 ? 12.382 -23.847 63.225 1.00 59.22 174 GLU A C 1
ATOM 1400 O O . GLU A 1 174 ? 12.562 -23.594 64.415 1.00 59.22 174 GLU A O 1
ATOM 1405 N N . GLU A 1 175 ? 12.119 -25.089 62.814 1.00 46.75 175 GLU A N 1
ATOM 1406 C CA . GLU A 1 175 ? 12.361 -26.236 63.681 1.00 46.75 175 GLU A CA 1
ATOM 1407 C C . GLU A 1 175 ? 13.792 -26.731 63.484 1.00 46.75 175 GLU A C 1
ATOM 1409 O O . GLU A 1 175 ? 14.155 -27.330 62.473 1.00 46.75 175 GLU A O 1
ATOM 1414 N N . SER A 1 176 ? 14.599 -26.362 64.477 1.00 44.72 176 SER A N 1
ATOM 1415 C CA . SER A 1 176 ? 15.642 -27.151 65.126 1.00 44.72 176 SER A CA 1
ATOM 1416 C C . SER A 1 176 ? 16.178 -28.360 64.351 1.00 44.72 176 SER A C 1
ATOM 1418 O O . SER A 1 176 ? 15.490 -29.343 64.079 1.00 44.72 176 SER A O 1
ATOM 1420 N N . THR A 1 177 ? 17.483 -28.297 64.099 1.00 49.41 177 THR A N 1
ATOM 1421 C CA . THR A 1 177 ? 18.366 -29.369 63.638 1.00 49.41 177 THR A CA 1
ATOM 1422 C C . THR A 1 177 ? 17.951 -30.762 64.129 1.00 49.41 177 THR A C 1
ATOM 1424 O O . THR A 1 177 ? 18.240 -31.142 65.265 1.00 49.41 177 THR A O 1
ATOM 1427 N N . ARG A 1 178 ? 17.373 -31.582 63.246 1.00 43.19 178 ARG A N 1
ATOM 1428 C CA . ARG A 1 178 ? 17.323 -33.034 63.435 1.00 43.19 178 ARG A CA 1
ATOM 1429 C C . ARG A 1 178 ? 18.220 -33.689 62.397 1.00 43.19 178 ARG A C 1
ATOM 1431 O O . ARG A 1 178 ? 17.853 -33.843 61.239 1.00 43.19 178 ARG A O 1
ATOM 1438 N N . SER A 1 179 ? 19.424 -34.046 62.843 1.00 50.78 179 SER A N 1
ATOM 1439 C CA . SER A 1 179 ? 20.336 -34.930 62.121 1.00 50.78 179 SER A CA 1
ATOM 1440 C C . SER A 1 179 ? 19.601 -36.228 61.789 1.00 50.78 179 SER A C 1
ATOM 1442 O O . SER A 1 179 ? 19.287 -37.007 62.690 1.00 50.78 179 SER A O 1
ATOM 1444 N N . MET A 1 180 ? 19.292 -36.442 60.511 1.00 42.94 180 MET A N 1
ATOM 1445 C CA . MET A 1 180 ? 18.934 -37.752 59.989 1.00 42.94 180 MET A CA 1
ATOM 1446 C C . MET A 1 180 ? 19.626 -37.988 58.652 1.00 42.94 180 MET A C 1
ATOM 1448 O O . MET A 1 180 ? 19.737 -37.123 57.789 1.00 42.94 180 MET A O 1
ATOM 1452 N N . LYS A 1 181 ? 20.173 -39.193 58.601 1.00 40.09 181 LYS A N 1
ATOM 1453 C CA . LYS A 1 181 ? 21.120 -39.759 57.659 1.00 40.09 181 LYS A CA 1
ATOM 1454 C C . LYS A 1 181 ? 20.531 -39.801 56.246 1.00 40.09 181 LYS A C 1
ATOM 1456 O O . LYS A 1 181 ? 19.387 -40.203 56.065 1.00 40.09 181 LYS A O 1
ATOM 1461 N N . VAL A 1 182 ? 21.348 -39.406 55.276 1.00 46.72 182 VAL A N 1
ATOM 1462 C CA . VAL A 1 182 ? 21.091 -39.513 53.837 1.00 46.72 182 VAL A CA 1
ATOM 1463 C C . VAL A 1 182 ? 20.974 -40.985 53.440 1.00 46.72 182 VAL A C 1
ATOM 1465 O O . VAL A 1 182 ? 21.935 -41.725 53.632 1.00 46.72 182 VAL A O 1
ATOM 1468 N N . GLU A 1 183 ? 19.858 -41.376 52.822 1.00 38.38 183 GLU A N 1
ATOM 1469 C CA . GLU A 1 183 ? 19.832 -42.458 51.833 1.00 38.38 183 GLU A CA 1
ATOM 1470 C C . GLU A 1 183 ? 19.008 -42.030 50.611 1.00 38.38 183 GLU A C 1
ATOM 1472 O O . GLU A 1 183 ? 17.888 -41.534 50.714 1.00 38.38 183 GLU A O 1
ATOM 1477 N N . HIS A 1 184 ? 19.650 -42.170 49.453 1.00 42.62 184 HIS A N 1
ATOM 1478 C CA . HIS A 1 184 ? 19.158 -41.869 48.117 1.00 42.62 184 HIS A CA 1
ATOM 1479 C C . HIS A 1 184 ? 18.019 -42.805 47.703 1.00 42.62 184 HIS A C 1
ATOM 1481 O O . HIS A 1 184 ? 18.231 -44.014 47.691 1.00 42.62 184 HIS A O 1
ATOM 1487 N N . ILE A 1 185 ? 16.919 -42.253 47.177 1.00 41.31 185 ILE A N 1
ATOM 1488 C CA . ILE A 1 185 ? 16.187 -42.852 46.048 1.00 41.31 185 ILE A CA 1
ATOM 1489 C C . ILE A 1 185 ? 15.719 -41.703 45.141 1.00 41.31 185 ILE A C 1
ATOM 1491 O O . ILE A 1 185 ? 14.967 -40.831 45.569 1.00 41.31 185 ILE A O 1
ATOM 1495 N N . ASN A 1 186 ? 16.224 -41.674 43.905 1.00 38.22 186 ASN A N 1
ATOM 1496 C CA . ASN A 1 186 ? 15.929 -40.650 42.903 1.00 38.22 186 ASN A CA 1
ATOM 1497 C C . ASN A 1 186 ? 14.460 -40.719 42.461 1.00 38.22 186 ASN A C 1
ATOM 1499 O O . ASN A 1 186 ? 13.979 -41.788 42.084 1.00 38.22 186 ASN A O 1
ATOM 1503 N N . GLY A 1 187 ? 13.784 -39.571 42.471 1.00 36.47 187 GLY A N 1
ATOM 1504 C CA . GLY A 1 187 ? 12.540 -39.334 41.746 1.00 36.47 187 GLY A CA 1
ATOM 1505 C C . GLY A 1 187 ? 12.803 -38.504 40.492 1.00 36.47 187 GLY A C 1
ATOM 1506 O O . GLY A 1 187 ? 13.789 -37.773 40.437 1.00 36.47 187 GLY A O 1
ATOM 1507 N N . ASP A 1 188 ? 11.899 -38.596 39.519 1.00 38.75 188 ASP A N 1
ATOM 1508 C CA . ASP A 1 188 ? 11.724 -37.544 38.521 1.00 38.75 188 ASP A CA 1
ATOM 1509 C C . ASP A 1 188 ? 10.254 -37.478 38.080 1.00 38.75 188 ASP A C 1
ATOM 1511 O O . ASP A 1 188 ? 9.774 -38.318 37.322 1.00 38.75 188 ASP A O 1
ATOM 1515 N N . THR A 1 189 ? 9.527 -36.491 38.604 1.00 42.53 189 THR A N 1
ATOM 1516 C CA . THR A 1 189 ? 8.396 -35.859 37.913 1.00 42.53 189 THR A CA 1
ATOM 1517 C C . THR A 1 189 ? 8.456 -34.375 38.239 1.00 42.53 189 THR A C 1
ATOM 1519 O O . THR A 1 189 ? 8.125 -33.958 39.353 1.00 42.53 189 THR A O 1
ATOM 1522 N N . GLY A 1 190 ? 8.952 -33.607 37.273 1.00 39.47 190 GLY A N 1
ATOM 1523 C CA . GLY A 1 190 ? 9.178 -32.174 37.368 1.00 39.47 190 GLY A CA 1
ATOM 1524 C C . GLY A 1 190 ? 7.917 -31.340 37.606 1.00 39.47 190 GLY A C 1
ATOM 1525 O O . GLY A 1 190 ? 6.833 -31.602 37.087 1.00 39.47 190 GLY A O 1
ATOM 1526 N N . THR A 1 191 ? 8.120 -30.291 38.392 1.00 35.78 191 THR A N 1
ATOM 1527 C CA . THR A 1 191 ? 7.262 -29.123 38.589 1.00 35.78 191 THR A CA 1
ATOM 1528 C C . THR A 1 191 ? 7.601 -28.052 37.547 1.00 35.78 191 THR A C 1
ATOM 1530 O O . THR A 1 191 ? 8.773 -27.709 37.403 1.00 35.78 191 THR A O 1
ATOM 1533 N N . PHE A 1 192 ? 6.599 -27.499 36.858 1.00 38.16 192 PHE A N 1
ATOM 1534 C CA . PHE A 1 192 ? 6.739 -26.298 36.022 1.00 38.16 192 PHE A CA 1
ATOM 1535 C C . PHE A 1 192 ? 6.547 -25.034 36.877 1.00 38.16 192 PHE A C 1
ATOM 1537 O O . PHE A 1 192 ? 5.636 -24.969 37.705 1.00 38.16 192 PHE A O 1
ATOM 1544 N N . GLU A 1 193 ? 7.445 -24.069 36.690 1.00 42.72 193 GLU A N 1
ATOM 1545 C CA . GLU A 1 193 ? 7.565 -22.808 37.423 1.00 42.72 193 GLU A CA 1
ATOM 1546 C C . GLU A 1 193 ? 6.404 -21.826 37.186 1.00 42.72 193 GLU A C 1
ATOM 1548 O O . GLU A 1 193 ? 5.836 -21.718 36.100 1.00 42.72 193 GLU A O 1
ATOM 1553 N N . SER A 1 194 ? 6.104 -21.054 38.234 1.00 39.50 194 SER A N 1
ATOM 1554 C CA . SER A 1 194 ? 5.269 -19.852 38.209 1.00 39.50 194 SER A CA 1
ATOM 1555 C C . SER A 1 194 ? 5.883 -18.755 37.334 1.00 39.50 194 SER A C 1
ATOM 1557 O O . SER A 1 194 ? 7.004 -18.323 37.592 1.00 39.50 194 SER A O 1
ATOM 1559 N N . LEU A 1 195 ? 5.109 -18.212 36.388 1.00 39.06 195 LEU A N 1
ATOM 1560 C CA . LEU A 1 195 ? 5.384 -16.887 35.829 1.00 39.06 195 LEU A CA 1
ATOM 1561 C C . LEU A 1 195 ? 4.935 -15.805 36.819 1.00 39.06 195 LEU A C 1
ATOM 1563 O O . LEU A 1 195 ? 3.755 -15.678 37.150 1.00 39.06 195 LEU A O 1
ATOM 1567 N N . GLU A 1 196 ? 5.900 -15.009 37.259 1.00 42.75 196 GLU A N 1
ATOM 1568 C CA . GLU A 1 196 ? 5.711 -13.786 38.025 1.00 42.75 196 GLU A CA 1
ATOM 1569 C C . GLU A 1 196 ? 5.325 -12.649 37.060 1.00 42.75 196 GLU A C 1
ATOM 1571 O O . GLU A 1 196 ? 6.071 -12.302 36.144 1.00 42.75 196 GLU A O 1
ATOM 1576 N N . VAL A 1 197 ? 4.124 -12.087 37.221 1.00 41.72 197 VAL A N 1
ATOM 1577 C CA . VAL A 1 197 ? 3.643 -10.958 36.410 1.00 41.72 197 VAL A CA 1
ATOM 1578 C C . VAL A 1 197 ? 4.086 -9.657 37.086 1.00 41.72 197 VAL A C 1
ATOM 1580 O O . VAL A 1 197 ? 3.539 -9.262 38.115 1.00 41.72 197 VAL A O 1
ATOM 1583 N N . MET A 1 198 ? 5.097 -8.994 36.521 1.00 34.84 198 MET A N 1
ATOM 1584 C CA . MET A 1 198 ? 5.560 -7.672 36.957 1.00 34.84 198 MET A CA 1
ATOM 1585 C C . MET A 1 198 ? 4.576 -6.582 36.504 1.00 34.84 198 MET A C 1
ATOM 1587 O O . MET A 1 198 ? 4.520 -6.214 35.333 1.00 34.84 198 MET A O 1
ATOM 1591 N N . THR A 1 199 ? 3.812 -6.036 37.452 1.00 41.28 199 THR A N 1
ATOM 1592 C CA . THR A 1 199 ? 2.980 -4.837 37.261 1.00 41.28 199 THR A CA 1
ATOM 1593 C C . THR A 1 199 ? 3.857 -3.582 37.258 1.00 41.28 199 THR A C 1
ATOM 1595 O O . THR A 1 199 ? 4.384 -3.180 38.296 1.00 41.28 199 THR A O 1
ATOM 1598 N N . VAL A 1 200 ? 3.979 -2.924 36.103 1.00 45.22 200 VAL A N 1
ATOM 1599 C CA . VAL A 1 200 ? 4.671 -1.634 35.960 1.00 45.22 200 VAL A CA 1
ATOM 1600 C C . VAL A 1 200 ? 3.749 -0.501 36.424 1.00 45.22 200 VAL A C 1
ATOM 1602 O O . VAL A 1 200 ? 2.716 -0.235 35.815 1.00 45.22 200 VAL A O 1
ATOM 1605 N N . HIS A 1 201 ? 4.126 0.178 37.510 1.00 38.59 201 HIS A N 1
ATOM 1606 C CA . HIS A 1 201 ? 3.487 1.416 37.965 1.00 38.59 201 HIS A CA 1
ATOM 1607 C C . HIS A 1 201 ? 4.072 2.617 37.214 1.00 38.59 201 HIS A C 1
ATOM 1609 O O . HIS A 1 201 ? 5.195 3.040 37.488 1.00 38.59 201 HIS A O 1
ATOM 1615 N N . ILE A 1 202 ? 3.292 3.205 36.309 1.00 49.22 202 ILE A N 1
ATOM 1616 C CA . ILE A 1 202 ? 3.598 4.502 35.697 1.00 49.22 202 ILE A CA 1
ATOM 1617 C C . ILE A 1 202 ? 3.226 5.633 36.666 1.00 49.22 202 ILE A C 1
ATOM 1619 O O . ILE A 1 202 ? 2.054 5.918 36.899 1.00 49.22 202 ILE A O 1
ATOM 1623 N N . HIS A 1 203 ? 4.243 6.263 37.257 1.00 41.16 203 HIS A N 1
ATOM 1624 C CA . HIS A 1 203 ? 4.092 7.520 37.987 1.00 41.16 203 HIS A CA 1
ATOM 1625 C C . HIS A 1 203 ? 4.104 8.685 36.996 1.00 41.16 203 HIS A C 1
ATOM 1627 O O . HIS A 1 203 ? 4.997 8.782 36.154 1.00 41.16 203 HIS A O 1
ATOM 1633 N N . GLY A 1 204 ? 3.098 9.553 37.114 1.00 43.84 204 GLY A N 1
ATOM 1634 C CA . GLY A 1 204 ? 2.991 10.792 36.355 1.00 43.84 204 GLY A CA 1
ATOM 1635 C C . GLY A 1 204 ? 4.173 11.731 36.596 1.00 43.84 204 GLY A C 1
ATOM 1636 O O . GLY A 1 204 ? 4.735 11.795 37.690 1.00 43.84 204 GLY A O 1
ATOM 1637 N N . ILE A 1 205 ? 4.521 12.466 35.546 1.00 39.53 205 ILE A N 1
ATOM 1638 C CA . ILE A 1 205 ? 5.454 13.594 35.559 1.00 39.53 205 ILE A CA 1
ATOM 1639 C C . ILE A 1 205 ? 4.594 14.864 35.368 1.00 39.53 205 ILE A C 1
ATOM 1641 O O . ILE A 1 205 ? 3.616 14.781 34.621 1.00 39.53 205 ILE A O 1
ATOM 1645 N N . PRO A 1 206 ? 4.887 15.970 36.083 1.00 56.34 206 PRO A N 1
ATOM 1646 C CA . PRO A 1 206 ? 4.076 17.196 36.119 1.00 56.34 206 PRO A CA 1
ATOM 1647 C C . PRO A 1 206 ? 3.887 17.898 34.771 1.00 56.34 206 PRO A C 1
ATOM 1649 O O . PRO A 1 206 ? 4.790 17.799 33.909 1.00 56.34 206 PRO A O 1
#